Protein AF-A0A662ZHU0-F1 (afdb_monomer)

Radius of gyration: 28.3 Å; Cα contacts (8 Å, |Δi|>4): 305; chains: 1; bounding box: 74×28×75 Å

Solvent-accessible surface area (backbone atoms only — not comparable to full-atom values): 13518 Å² total; per-residue (Å²): 97,72,58,39,37,52,53,50,49,53,45,32,44,45,63,19,82,61,38,56,62,77,41,28,65,58,52,32,49,53,42,51,74,68,58,42,50,58,67,69,56,36,51,48,48,31,42,42,38,76,65,48,56,65,80,82,40,88,61,46,62,80,40,49,68,63,46,15,50,48,42,18,66,77,59,69,38,56,62,73,56,16,44,55,47,33,54,42,51,23,59,56,62,23,71,68,49,47,50,52,54,55,48,30,44,51,45,45,57,51,53,59,70,42,75,47,80,48,76,47,78,44,75,53,66,34,71,53,93,94,38,76,37,42,32,36,33,44,35,43,37,28,36,30,61,70,35,66,68,50,33,52,49,54,48,41,71,80,36,89,52,26,63,61,55,52,60,70,59,52,49,52,54,52,51,49,56,51,44,63,49,49,47,52,55,50,52,53,49,41,51,49,49,37,50,54,49,50,54,51,52,56,54,41,69,76,45,91,61,82,91,82,80,85,76,78,79,50,37,61,70,58,60,58,68,62,54,52,48,51,53,24,59,78,49,23,32,38,76,75,48,78,49,74,53,40,41,72,95

Structure (mmCIF, N/CA/C/O backbone):
data_AF-A0A662ZHU0-F1
#
_entry.id   AF-A0A662ZHU0-F1
#
loop_
_atom_site.group_PDB
_atom_site.id
_atom_site.type_symbol
_atom_site.label_atom_id
_atom_site.label_alt_id
_atom_site.label_comp_id
_atom_site.label_asym_id
_atom_site.label_entity_id
_atom_site.label_seq_id
_atom_site.pdbx_PDB_ins_code
_atom_site.Cartn_x
_atom_site.Cartn_y
_atom_site.Cartn_z
_atom_site.occupancy
_atom_site.B_iso_or_equiv
_atom_site.auth_seq_id
_atom_site.auth_comp_id
_atom_site.auth_asym_id
_atom_site.auth_atom_id
_atom_site.pdbx_PDB_model_num
ATOM 1 N N . MET A 1 1 ? -9.145 6.593 28.064 1.00 63.62 1 MET A N 1
ATOM 2 C CA . MET A 1 1 ? -10.215 6.664 27.050 1.00 63.62 1 MET A CA 1
ATOM 3 C C . MET A 1 1 ? -9.697 7.290 25.767 1.00 63.62 1 MET A C 1
ATOM 5 O O . MET A 1 1 ? -9.401 6.534 24.865 1.00 63.62 1 MET A O 1
ATOM 9 N N . ASN A 1 2 ? -9.470 8.609 25.706 1.00 81.56 2 ASN A N 1
ATOM 10 C CA . ASN A 1 2 ? -9.112 9.283 24.446 1.00 81.56 2 ASN A CA 1
ATOM 11 C C . ASN A 1 2 ? -7.797 8.762 23.811 1.00 81.56 2 ASN A C 1
ATOM 13 O O . ASN A 1 2 ? -7.743 8.501 22.623 1.00 81.56 2 ASN A O 1
ATOM 17 N N . GLN A 1 3 ? -6.762 8.482 24.614 1.00 91.44 3 GLN A N 1
ATOM 18 C CA . GLN A 1 3 ? -5.522 7.851 24.119 1.00 91.44 3 GLN A CA 1
ATOM 19 C C . GLN A 1 3 ? -5.705 6.398 23.653 1.00 91.44 3 GLN A C 1
ATOM 21 O O . GLN A 1 3 ? -4.968 5.931 22.799 1.00 91.44 3 GLN A O 1
ATOM 26 N N . THR A 1 4 ? -6.666 5.677 24.232 1.00 93.81 4 THR A N 1
ATOM 27 C CA . THR A 1 4 ? -6.973 4.291 23.854 1.00 93.81 4 THR A CA 1
ATOM 28 C C . THR A 1 4 ? -7.667 4.256 22.499 1.00 93.81 4 THR A C 1
ATOM 30 O O . THR A 1 4 ? -7.285 3.458 21.660 1.00 93.81 4 THR A O 1
ATOM 33 N N . ILE A 1 5 ? -8.636 5.156 22.294 1.00 94.06 5 ILE A N 1
ATOM 34 C CA . ILE A 1 5 ? -9.343 5.324 21.020 1.00 94.06 5 ILE A CA 1
ATOM 35 C C . ILE A 1 5 ? -8.343 5.704 19.931 1.00 94.06 5 ILE A C 1
ATOM 37 O O . ILE A 1 5 ? -8.228 4.965 18.970 1.00 94.06 5 ILE A O 1
ATOM 41 N N . LYS A 1 6 ? -7.522 6.739 20.152 1.00 93.50 6 LYS A N 1
ATOM 42 C CA . LYS A 1 6 ? -6.480 7.138 19.193 1.00 93.50 6 LYS A CA 1
ATOM 43 C C . LYS A 1 6 ? -5.546 6.002 18.805 1.00 93.50 6 LYS A C 1
ATOM 45 O O . LYS A 1 6 ? -5.227 5.847 17.641 1.00 93.50 6 LYS A O 1
ATOM 50 N N . LYS A 1 7 ? -5.113 5.189 19.771 1.00 94.69 7 LYS A N 1
ATOM 51 C CA . LYS A 1 7 ? -4.234 4.056 19.473 1.00 94.69 7 LYS A CA 1
ATOM 52 C C . LYS A 1 7 ? -4.942 2.966 18.660 1.00 94.69 7 LYS A C 1
ATOM 54 O O . LYS A 1 7 ? -4.293 2.312 17.859 1.00 94.69 7 LYS A O 1
ATOM 59 N N . LEU A 1 8 ? -6.242 2.760 18.873 1.00 94.25 8 LEU A N 1
ATOM 60 C CA . LEU A 1 8 ? -7.048 1.846 18.060 1.00 94.25 8 LEU A CA 1
ATOM 61 C C . LEU A 1 8 ? -7.294 2.410 16.658 1.00 94.25 8 LEU A C 1
ATOM 63 O O . LEU A 1 8 ? -7.174 1.661 15.701 1.00 94.25 8 LEU A O 1
ATOM 67 N N . GLU A 1 9 ? -7.569 3.710 16.536 1.00 91.31 9 GLU A N 1
ATOM 68 C CA . GLU A 1 9 ? -7.654 4.410 15.247 1.00 91.31 9 GLU A CA 1
ATOM 69 C C . GLU A 1 9 ? -6.335 4.279 14.483 1.00 91.31 9 GLU A C 1
ATOM 71 O O . GLU A 1 9 ? -6.354 3.848 13.345 1.00 91.31 9 GLU A O 1
ATOM 76 N N . GLU A 1 10 ? -5.189 4.514 15.128 1.00 89.38 10 GLU A N 1
ATOM 77 C CA . GLU A 1 10 ? -3.865 4.303 14.526 1.00 89.38 10 GLU A CA 1
ATOM 78 C C . GLU A 1 10 ? -3.652 2.858 14.046 1.00 89.38 10 GLU A C 1
ATOM 80 O O . GLU A 1 10 ? -2.963 2.649 13.055 1.00 89.38 10 GLU A O 1
ATOM 85 N N . ILE A 1 11 ? -4.184 1.853 14.754 1.00 90.12 11 ILE A N 1
ATOM 86 C CA . ILE A 1 11 ? -4.092 0.447 14.328 1.00 90.12 11 ILE A CA 1
ATOM 87 C C . ILE A 1 11 ? -4.992 0.202 13.116 1.00 90.12 11 ILE A C 1
ATOM 89 O O . ILE A 1 11 ? -4.528 -0.385 12.149 1.00 90.12 11 ILE A O 1
ATOM 93 N N . VAL A 1 12 ? -6.243 0.672 13.146 1.00 87.44 12 VAL A N 1
ATOM 94 C CA . VAL A 1 12 ? -7.185 0.539 12.021 1.00 87.44 12 VAL A CA 1
ATOM 95 C C . VAL A 1 12 ? -6.665 1.257 10.785 1.00 87.44 12 VAL A C 1
ATOM 97 O O . VAL A 1 12 ? -6.709 0.709 9.692 1.00 87.44 12 VAL A O 1
ATOM 100 N N . GLU A 1 13 ? -6.128 2.461 10.959 1.00 81.75 13 GLU A N 1
ATOM 101 C CA . GLU A 1 13 ? -5.507 3.197 9.872 1.00 81.75 13 GLU A CA 1
ATOM 102 C C . GLU A 1 13 ? -4.326 2.406 9.325 1.00 81.75 13 GLU A C 1
ATOM 104 O O . GLU A 1 13 ? -4.252 2.187 8.126 1.00 81.75 13 GLU A O 1
ATOM 109 N N . ARG A 1 14 ? -3.454 1.885 10.192 1.00 81.38 14 ARG A N 1
ATOM 110 C CA . ARG A 1 14 ? -2.242 1.173 9.778 1.00 81.38 14 ARG A CA 1
ATOM 111 C C . ARG A 1 14 ? -2.469 -0.189 9.134 1.00 81.38 14 ARG A C 1
ATOM 113 O O . ARG A 1 14 ? -1.745 -0.524 8.208 1.00 81.38 14 ARG A O 1
ATOM 120 N N . GLU A 1 15 ? -3.418 -0.963 9.633 1.00 81.00 15 GLU A N 1
ATOM 121 C CA . GLU A 1 15 ? -3.557 -2.386 9.301 1.00 81.00 15 GLU A CA 1
ATOM 122 C C . GLU A 1 15 ? -4.897 -2.716 8.624 1.00 81.00 15 GLU A C 1
ATOM 124 O O . GLU A 1 15 ? -5.058 -3.800 8.070 1.00 81.00 15 GLU A O 1
ATOM 129 N N . GLY A 1 16 ? -5.860 -1.790 8.645 1.00 77.69 16 GLY A N 1
ATOM 130 C CA . GLY A 1 16 ? -7.202 -1.955 8.084 1.00 77.69 16 GLY A CA 1
ATOM 131 C C . GLY A 1 16 ? -8.297 -2.136 9.134 1.00 77.69 16 GLY A C 1
ATOM 132 O O . GLY A 1 16 ? -8.045 -2.464 10.296 1.00 77.69 16 GLY A O 1
ATOM 133 N N . VAL A 1 17 ? -9.547 -1.933 8.705 1.00 80.06 17 VAL A N 1
ATOM 134 C CA . VAL A 1 17 ? -10.748 -2.014 9.562 1.00 80.06 17 VAL A CA 1
ATOM 135 C C . VAL A 1 17 ? -10.926 -3.408 10.165 1.00 80.06 17 VAL A C 1
ATOM 137 O O . VAL A 1 17 ? -11.264 -3.531 11.345 1.00 80.06 17 VAL A O 1
ATOM 140 N N . ASP A 1 18 ? -10.633 -4.445 9.381 1.00 81.62 18 ASP A N 1
ATOM 141 C CA . ASP A 1 18 ? -10.812 -5.841 9.783 1.00 81.62 18 ASP A CA 1
ATOM 142 C C . ASP A 1 18 ? -9.694 -6.351 10.704 1.00 81.62 18 ASP A C 1
ATOM 144 O O . ASP A 1 18 ? -9.893 -7.322 11.432 1.00 81.62 18 ASP A O 1
ATOM 148 N N . TYR A 1 19 ? -8.550 -5.659 10.787 1.00 86.81 19 TYR A N 1
ATOM 149 C CA . TYR A 1 19 ? -7.402 -6.122 11.575 1.00 86.81 19 TYR A CA 1
ATOM 150 C C . TYR A 1 19 ? -7.730 -6.335 13.056 1.00 86.81 19 TYR A C 1
ATOM 152 O O . TYR A 1 19 ? -7.224 -7.259 13.694 1.00 86.81 19 TYR A O 1
ATOM 160 N N . LEU A 1 20 ? -8.612 -5.500 13.621 1.00 89.38 20 LEU A N 1
ATOM 161 C CA . LEU A 1 20 ? -9.032 -5.665 15.013 1.00 89.38 20 LEU A CA 1
ATOM 162 C C . LEU A 1 20 ? -9.727 -7.013 15.252 1.00 89.38 20 LEU A C 1
ATOM 164 O O . LEU A 1 20 ? -9.642 -7.562 16.352 1.00 89.38 20 LEU A O 1
ATOM 168 N N . HIS A 1 21 ? -10.405 -7.532 14.232 1.00 85.88 21 HIS A N 1
ATOM 169 C CA . HIS A 1 21 ? -11.076 -8.824 14.247 1.00 85.88 21 HIS A CA 1
ATOM 170 C C . HIS A 1 21 ? -10.140 -9.978 13.915 1.00 85.88 21 HIS A C 1
ATOM 172 O O . HIS A 1 21 ? -10.210 -11.010 14.582 1.00 85.88 21 HIS A O 1
ATOM 178 N N . ASP A 1 22 ? -9.266 -9.787 12.931 1.00 87.19 22 ASP A N 1
ATOM 179 C CA . ASP A 1 22 ? -8.374 -10.833 12.440 1.00 87.19 22 ASP A CA 1
ATOM 180 C C . ASP A 1 22 ? -7.255 -11.152 13.441 1.00 87.19 22 ASP A C 1
ATOM 182 O O . ASP A 1 22 ? -6.949 -12.321 13.681 1.00 87.19 22 ASP A O 1
ATOM 186 N N . GLU A 1 23 ? -6.691 -10.128 14.095 1.00 92.50 23 GLU A N 1
ATOM 187 C CA . GLU A 1 23 ? -5.526 -10.254 14.982 1.00 92.50 23 GLU A CA 1
ATOM 188 C C . GLU A 1 23 ? -5.774 -9.669 16.394 1.00 92.50 23 GLU A C 1
ATOM 190 O O . GLU A 1 23 ? -5.024 -8.824 16.900 1.00 92.50 23 GLU A O 1
ATOM 195 N N . PRO A 1 24 ? -6.810 -10.132 17.122 1.00 93.88 24 PRO A N 1
ATOM 196 C CA . PRO A 1 24 ? -7.269 -9.498 18.359 1.00 93.88 24 PRO A CA 1
ATOM 197 C C . PRO A 1 24 ? -6.232 -9.562 19.491 1.00 93.88 24 PRO A C 1
ATOM 199 O O . PRO A 1 24 ? -6.204 -8.700 20.377 1.00 93.88 24 PRO A O 1
ATOM 202 N N . TYR A 1 25 ? -5.361 -10.577 19.482 1.00 95.50 25 TYR A N 1
ATOM 203 C CA . TYR A 1 25 ? -4.275 -10.699 20.454 1.00 95.50 25 TYR A CA 1
ATOM 204 C C . TYR A 1 25 ? -3.143 -9.694 20.200 1.00 95.50 25 TYR A C 1
ATOM 206 O O . TYR A 1 25 ? -2.619 -9.131 21.162 1.00 95.50 25 TYR A O 1
ATOM 214 N N . GLU A 1 26 ? -2.813 -9.406 18.941 1.00 95.88 26 GLU A N 1
ATOM 215 C CA . GLU A 1 26 ? -1.804 -8.398 18.598 1.00 95.88 26 GLU A CA 1
ATOM 216 C C . GLU A 1 26 ? -2.280 -6.994 18.992 1.00 95.88 26 GLU A C 1
ATOM 218 O O . GLU A 1 26 ? -1.543 -6.240 19.633 1.00 95.88 26 GLU A O 1
ATOM 223 N N . VAL A 1 27 ? -3.568 -6.691 18.785 1.00 95.38 27 VAL A N 1
ATOM 224 C CA . VAL A 1 27 ? -4.195 -5.458 19.297 1.00 95.38 27 VAL A CA 1
ATOM 225 C C . VAL A 1 27 ? -4.035 -5.339 20.813 1.00 95.38 27 VAL A C 1
ATOM 227 O O . VAL A 1 27 ? -3.684 -4.277 21.337 1.00 95.38 27 VAL A O 1
ATOM 230 N N . TYR A 1 28 ? -4.276 -6.427 21.553 1.00 97.00 28 TYR A N 1
ATOM 231 C CA . TYR A 1 28 ? -4.076 -6.443 23.002 1.00 97.00 28 TYR A CA 1
ATOM 232 C C . TYR A 1 28 ? -2.627 -6.122 23.381 1.00 97.00 28 TYR A C 1
ATOM 234 O O . TYR A 1 28 ? -2.401 -5.293 24.274 1.00 97.00 28 TYR A O 1
ATOM 242 N N . LEU A 1 29 ? -1.656 -6.757 22.718 1.00 97.19 29 LEU A N 1
ATOM 243 C CA . LEU A 1 29 ? -0.239 -6.512 22.963 1.00 97.19 29 LEU A CA 1
ATOM 244 C C . LEU A 1 29 ? 0.098 -5.040 22.726 1.00 97.19 29 LEU A C 1
ATOM 246 O O . LEU A 1 29 ? 0.573 -4.386 23.657 1.00 97.19 29 LEU A O 1
ATOM 250 N N . GLU A 1 30 ? -0.280 -4.476 21.577 1.00 96.44 30 GLU A N 1
ATOM 251 C CA . GLU A 1 30 ? -0.040 -3.066 21.260 1.00 96.44 30 GLU A CA 1
ATOM 25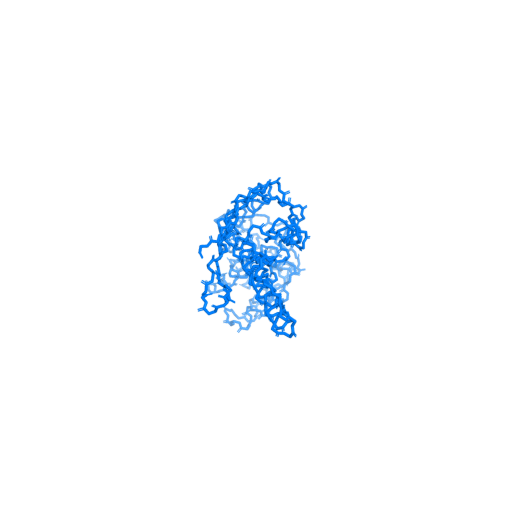2 C C . GLU A 1 30 ? -0.643 -2.103 22.288 1.00 96.44 30 GLU A C 1
ATOM 254 O O . GLU A 1 30 ? 0.022 -1.158 22.728 1.00 96.44 30 GLU A O 1
ATOM 259 N N . LEU A 1 31 ? -1.885 -2.336 22.722 1.00 96.81 31 LEU A N 1
ATOM 260 C CA . LEU A 1 31 ? -2.532 -1.499 23.735 1.00 96.81 31 LEU A CA 1
ATOM 261 C C . LEU A 1 31 ? -1.806 -1.559 25.084 1.00 96.81 31 LEU A C 1
ATOM 263 O O . LEU A 1 31 ? -1.704 -0.543 25.788 1.00 96.81 31 LEU A O 1
ATOM 267 N N . THR A 1 32 ? -1.325 -2.743 25.472 1.00 96.06 32 THR A N 1
ATOM 268 C CA . THR A 1 32 ? -0.618 -2.925 26.744 1.00 96.06 32 THR A CA 1
ATOM 269 C C . THR A 1 32 ? 0.810 -2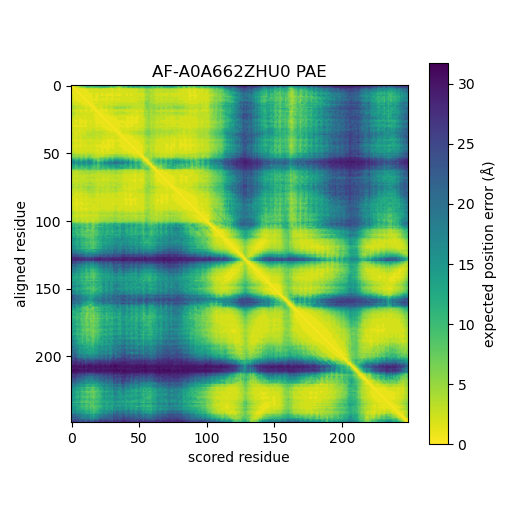.393 26.716 1.00 96.06 32 THR A C 1
ATOM 271 O O . THR A 1 32 ? 1.230 -1.776 27.702 1.00 96.06 32 THR A O 1
ATOM 274 N N . ASP A 1 33 ? 1.516 -2.549 25.600 1.00 95.50 33 ASP A N 1
ATOM 275 C CA . ASP A 1 33 ? 2.880 -2.059 25.406 1.00 95.50 33 ASP A CA 1
ATOM 276 C C . ASP A 1 33 ? 2.916 -0.534 25.309 1.00 95.50 33 ASP A C 1
ATOM 278 O O . ASP A 1 33 ? 3.735 0.114 25.970 1.00 95.50 33 ASP A O 1
ATOM 282 N N . ALA A 1 34 ? 1.951 0.058 24.598 1.00 94.06 34 ALA A N 1
ATOM 283 C CA . ALA A 1 34 ? 1.776 1.507 24.532 1.00 94.06 34 ALA A CA 1
ATOM 284 C C . ALA A 1 34 ? 1.297 2.118 25.864 1.00 94.06 34 ALA A C 1
ATOM 286 O O . ALA A 1 34 ? 1.358 3.335 26.050 1.00 94.06 34 ALA A O 1
ATOM 287 N N . LYS A 1 35 ? 0.824 1.293 26.814 1.00 94.75 35 LYS A N 1
ATOM 288 C CA . LYS A 1 35 ? 0.318 1.706 28.141 1.00 94.75 35 LYS A CA 1
ATOM 289 C C . LYS A 1 35 ? -0.779 2.779 28.069 1.00 94.75 35 LYS A C 1
ATOM 291 O O . LYS A 1 35 ? -0.937 3.576 28.995 1.00 94.75 35 LYS A O 1
ATOM 296 N N . VAL A 1 36 ? -1.570 2.773 26.996 1.00 93.94 36 VAL A N 1
ATOM 297 C CA . VAL A 1 36 ? -2.651 3.749 26.745 1.00 93.94 36 VAL A CA 1
ATOM 298 C C . VAL A 1 36 ? -3.919 3.462 27.550 1.00 93.94 36 VAL A C 1
ATOM 300 O O . VAL A 1 36 ? -4.818 4.305 27.643 1.00 93.94 36 VAL A O 1
ATOM 303 N N . CYS A 1 37 ? -4.023 2.268 28.138 1.00 93.19 37 CYS A N 1
ATOM 304 C CA . CYS A 1 37 ? -5.094 1.901 29.052 1.00 93.19 37 CYS A CA 1
ATOM 305 C C . CYS A 1 37 ? -4.640 0.867 30.102 1.00 93.19 37 CYS A C 1
ATOM 307 O O . CYS A 1 37 ? -3.613 0.206 29.940 1.00 93.19 37 CYS A O 1
ATOM 309 N N . PRO A 1 38 ? -5.395 0.710 31.204 1.00 94.19 38 PRO A N 1
ATOM 310 C CA . PRO A 1 38 ? -5.177 -0.372 32.159 1.00 94.19 38 PRO A CA 1
ATOM 311 C C . PRO A 1 38 ? -5.341 -1.764 31.525 1.00 94.19 38 PRO A C 1
ATOM 313 O O . PRO A 1 38 ? -6.225 -1.972 30.696 1.00 94.19 38 PRO A O 1
ATOM 316 N N . LYS A 1 39 ? -4.564 -2.756 31.989 1.00 94.38 39 LYS A N 1
ATOM 317 C CA . LYS A 1 39 ? -4.582 -4.134 31.448 1.00 94.38 39 LYS A CA 1
ATOM 318 C C . LYS A 1 39 ? -5.960 -4.801 31.450 1.00 94.38 39 LYS A C 1
ATOM 320 O O . LYS A 1 39 ? -6.238 -5.613 30.579 1.00 94.38 39 LYS A O 1
ATOM 325 N N . ASN A 1 40 ? -6.815 -4.480 32.418 1.00 94.25 40 ASN A N 1
ATOM 326 C CA . ASN A 1 40 ? -8.179 -5.008 32.475 1.00 94.25 40 ASN A CA 1
ATOM 327 C C . ASN A 1 40 ? -9.102 -4.393 31.411 1.00 94.25 40 ASN A C 1
ATOM 329 O O . ASN A 1 40 ? -10.056 -5.047 31.013 1.00 94.25 40 ASN A O 1
ATOM 333 N N . ILE A 1 41 ? -8.829 -3.167 30.951 1.00 96.06 41 ILE A N 1
ATOM 334 C CA . ILE A 1 41 ? -9.551 -2.560 29.825 1.00 96.06 41 ILE A CA 1
ATOM 335 C C . ILE A 1 41 ? -9.060 -3.163 28.509 1.00 96.06 41 ILE A C 1
ATOM 337 O O . ILE A 1 41 ? -9.889 -3.612 27.729 1.00 96.06 41 ILE A O 1
ATOM 341 N N . ALA A 1 42 ? -7.740 -3.269 28.307 1.00 96.31 42 ALA A N 1
ATOM 342 C CA . ALA A 1 42 ? -7.172 -3.956 27.141 1.00 96.31 42 ALA A CA 1
ATOM 343 C C . ALA A 1 42 ? -7.674 -5.407 27.040 1.00 96.31 42 ALA A C 1
ATOM 345 O O . ALA A 1 42 ? -8.120 -5.840 25.985 1.00 96.31 42 ALA A O 1
ATOM 346 N N . GLY A 1 43 ? -7.677 -6.142 28.158 1.00 96.12 43 GLY A N 1
ATOM 347 C CA . GLY A 1 43 ? -8.226 -7.499 28.212 1.00 96.12 43 GLY A CA 1
ATOM 348 C C . GLY A 1 43 ? -9.737 -7.548 27.971 1.00 96.12 43 GLY A C 1
ATOM 349 O O . GLY A 1 43 ? -10.230 -8.510 27.398 1.00 96.12 43 GLY A O 1
ATOM 350 N N . GLY A 1 44 ? -10.476 -6.508 28.367 1.00 96.12 44 GLY A N 1
ATOM 351 C CA . GLY A 1 44 ? -11.893 -6.381 28.037 1.00 96.12 44 GLY A CA 1
ATOM 352 C C . GLY A 1 44 ? -12.127 -6.217 26.535 1.00 96.12 44 GLY A C 1
ATOM 353 O O . GLY A 1 44 ? -12.988 -6.897 25.994 1.00 96.12 44 GLY A O 1
ATOM 354 N N . ILE A 1 45 ? -11.328 -5.379 25.866 1.00 95.50 45 ILE A N 1
ATOM 355 C CA . ILE A 1 45 ? -11.365 -5.202 24.405 1.00 95.50 45 ILE A CA 1
ATOM 356 C C . ILE A 1 45 ? -11.034 -6.525 23.701 1.00 95.50 45 ILE A C 1
ATOM 358 O O . ILE A 1 45 ? -11.817 -6.967 22.871 1.00 95.50 45 ILE A O 1
ATOM 362 N N . LEU A 1 46 ? -9.955 -7.207 24.106 1.00 96.38 46 LEU A N 1
ATOM 363 C CA . LEU A 1 46 ? -9.587 -8.531 23.587 1.00 96.38 46 LEU A CA 1
ATOM 364 C C . LEU A 1 46 ? -10.754 -9.525 23.655 1.00 96.38 46 LEU A C 1
ATOM 366 O O . LEU A 1 46 ? -11.038 -10.215 22.683 1.00 96.38 46 LEU A O 1
ATOM 370 N N . LEU A 1 47 ? -11.438 -9.599 24.800 1.00 95.38 47 LEU A N 1
ATOM 371 C CA . LEU A 1 47 ? -12.576 -10.503 24.966 1.00 95.38 47 LEU A CA 1
ATOM 372 C C . LEU A 1 47 ? -13.748 -10.127 24.058 1.00 95.38 47 LEU A C 1
ATOM 374 O O . LEU A 1 47 ? -14.390 -11.024 23.528 1.00 95.38 47 LEU A O 1
ATOM 378 N N . VAL A 1 48 ? -14.026 -8.835 23.871 1.00 93.25 48 VAL A N 1
ATOM 379 C CA . VAL A 1 48 ? -15.082 -8.389 22.950 1.00 93.25 48 VAL A CA 1
ATOM 380 C C . VAL A 1 48 ? -14.771 -8.807 21.512 1.00 93.25 48 VAL A C 1
ATOM 382 O O . VAL A 1 48 ? -15.665 -9.309 20.835 1.00 93.25 48 VAL A O 1
ATOM 385 N N . LEU A 1 49 ? -13.516 -8.662 21.079 1.00 92.19 49 LEU A N 1
ATOM 386 C CA . LEU A 1 49 ? -13.071 -9.045 19.737 1.00 92.19 49 LEU A CA 1
ATOM 387 C C . LEU A 1 49 ? -13.122 -10.567 19.528 1.00 92.19 49 LEU A C 1
ATOM 389 O O . LEU A 1 49 ? -13.704 -11.026 18.554 1.00 92.19 49 LEU A O 1
ATOM 393 N N . LEU A 1 50 ? -12.611 -11.356 20.484 1.00 92.12 50 LEU A N 1
ATOM 394 C CA . LEU A 1 50 ? -12.627 -12.828 20.423 1.00 92.12 50 LEU A CA 1
ATOM 395 C C . LEU A 1 50 ? -14.032 -13.447 20.455 1.00 92.12 50 LEU A C 1
ATOM 397 O O . LEU A 1 50 ? -14.199 -14.585 20.030 1.00 92.12 50 LEU A O 1
ATOM 401 N N . ASN A 1 51 ? -15.019 -12.742 21.015 1.00 89.62 51 ASN A N 1
ATOM 402 C CA . ASN A 1 51 ? -16.419 -13.177 21.012 1.00 89.62 51 ASN A CA 1
ATOM 403 C C . ASN A 1 51 ? -17.201 -12.624 19.807 1.00 89.62 51 ASN A C 1
ATOM 405 O O . ASN A 1 51 ? -18.420 -12.750 19.792 1.00 89.62 51 ASN A O 1
ATOM 409 N N . GLU A 1 52 ? -16.527 -11.979 18.845 1.00 85.94 52 GLU A N 1
ATOM 410 C CA . GLU A 1 52 ? -17.112 -11.447 17.603 1.00 85.94 52 GLU A CA 1
ATOM 411 C C . GLU A 1 52 ? -18.299 -10.488 17.819 1.00 85.94 52 GLU A C 1
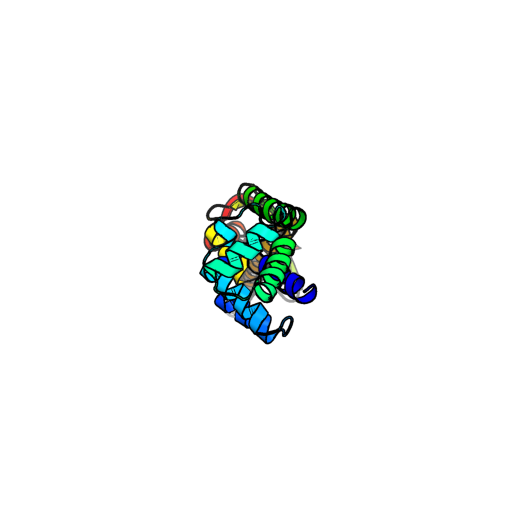ATOM 413 O O . GLU A 1 52 ? -19.099 -10.240 16.923 1.00 85.94 52 GLU A O 1
ATOM 418 N N . ILE A 1 53 ? -18.396 -9.865 19.000 1.00 85.44 53 ILE A N 1
ATOM 419 C CA . ILE A 1 53 ? -19.579 -9.082 19.395 1.00 85.44 53 ILE A CA 1
ATOM 420 C C . ILE A 1 53 ? -19.801 -7.875 18.466 1.00 85.44 53 ILE A C 1
ATOM 422 O O . ILE A 1 53 ? -20.936 -7.433 18.296 1.00 85.44 53 ILE A O 1
ATOM 426 N N . LEU A 1 54 ? -18.742 -7.322 17.865 1.00 78.44 54 LEU A N 1
ATOM 427 C CA . LEU A 1 54 ? -18.867 -6.168 16.964 1.00 78.44 54 LEU A CA 1
ATOM 428 C C . LEU A 1 54 ? -19.416 -6.542 15.581 1.00 78.44 54 LEU A C 1
ATOM 430 O O . LEU A 1 54 ? -20.030 -5.689 14.953 1.00 78.44 54 LEU A O 1
ATOM 434 N N . TYR A 1 55 ? -19.241 -7.790 15.132 1.00 66.44 55 TYR A N 1
ATOM 435 C CA . TYR A 1 55 ? -19.701 -8.242 13.811 1.00 66.44 55 TYR A CA 1
ATOM 436 C C . TYR A 1 55 ? -21.235 -8.279 13.726 1.00 66.44 55 TYR A C 1
ATOM 438 O O . TYR A 1 55 ? -21.818 -7.959 12.697 1.00 66.44 55 TYR A O 1
ATOM 446 N N . ASP A 1 56 ? -21.892 -8.607 14.842 1.00 57.03 56 ASP A N 1
ATOM 447 C CA . ASP A 1 56 ? -23.353 -8.701 14.940 1.00 57.03 56 ASP A CA 1
ATOM 448 C C . ASP A 1 56 ? -24.042 -7.367 15.282 1.00 57.03 56 ASP A C 1
ATOM 450 O O . ASP A 1 56 ? -25.272 -7.292 15.323 1.00 57.03 56 ASP A O 1
ATOM 454 N N . ASN A 1 57 ? -23.278 -6.314 15.584 1.00 58.53 57 ASN A N 1
ATOM 455 C CA . ASN A 1 57 ? -23.815 -5.052 16.088 1.00 58.53 57 ASN A CA 1
ATOM 456 C C . ASN A 1 57 ? -23.363 -3.893 15.204 1.00 58.53 57 ASN A C 1
ATOM 458 O O . ASN A 1 57 ? -22.473 -3.131 15.566 1.00 58.53 57 ASN A O 1
ATOM 462 N N . GLU A 1 58 ? -24.013 -3.719 14.054 1.00 58.53 58 GLU A N 1
ATOM 463 C CA . GLU A 1 58 ? -23.741 -2.576 13.181 1.00 58.53 58 GLU A CA 1
ATOM 464 C C . GLU A 1 58 ? -24.102 -1.236 13.854 1.00 58.53 58 GLU A C 1
ATOM 466 O O . GLU A 1 58 ? -23.458 -0.245 13.560 1.00 58.53 58 GLU A O 1
ATOM 471 N N . ASP A 1 59 ? -24.974 -1.171 14.862 1.00 64.94 59 ASP A N 1
ATOM 472 C CA . ASP A 1 59 ? -25.426 0.107 15.453 1.00 64.94 59 ASP A CA 1
ATOM 473 C C . ASP A 1 59 ? -24.914 0.349 16.890 1.00 64.94 59 ASP A C 1
ATOM 475 O O . ASP A 1 59 ? -25.636 0.790 17.784 1.00 64.94 59 ASP A O 1
ATOM 479 N N . ILE A 1 60 ? -23.632 0.059 17.145 1.00 71.44 60 ILE A N 1
ATOM 480 C CA . ILE A 1 60 ? -22.996 0.173 18.480 1.00 71.44 60 ILE A CA 1
ATOM 481 C C . ILE A 1 60 ? -23.152 1.572 19.104 1.00 71.44 60 ILE A C 1
ATOM 483 O O . ILE A 1 60 ? -23.264 1.713 20.325 1.00 71.44 60 ILE A O 1
ATOM 487 N N . ALA A 1 61 ? -23.128 2.612 18.268 1.00 66.44 61 ALA A N 1
ATOM 488 C CA . ALA A 1 61 ? -23.215 4.002 18.703 1.00 66.4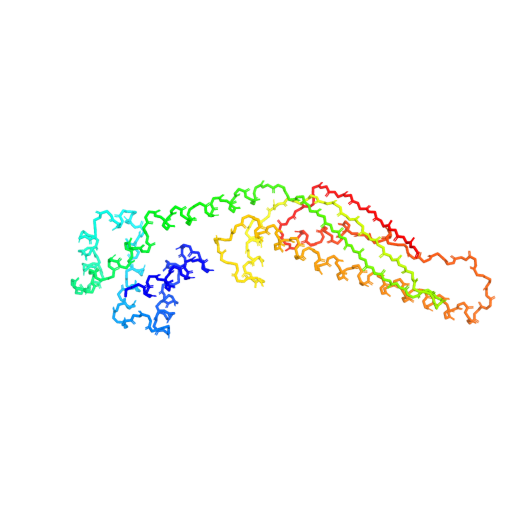4 61 ALA A CA 1
ATOM 489 C C . ALA A 1 61 ? -24.636 4.416 19.135 1.00 66.44 61 ALA A C 1
ATOM 491 O O . ALA A 1 61 ? -24.773 5.365 19.911 1.00 66.44 61 ALA A O 1
ATOM 492 N N . ASP A 1 62 ? -25.668 3.690 18.697 1.00 74.94 62 ASP A N 1
ATOM 493 C CA . ASP A 1 62 ? -27.068 4.085 18.879 1.00 74.94 62 ASP A CA 1
ATOM 494 C C . ASP A 1 62 ? -27.624 3.677 20.250 1.00 74.94 62 ASP A C 1
ATOM 496 O O . ASP A 1 62 ? -28.439 4.400 20.831 1.00 74.94 62 ASP A O 1
ATOM 500 N N . ASP A 1 63 ? -27.150 2.558 20.814 1.00 85.25 63 ASP A N 1
ATOM 501 C CA . ASP A 1 63 ? -27.546 2.095 22.150 1.00 85.25 63 ASP A CA 1
ATOM 502 C C . ASP A 1 63 ? -26.372 1.503 22.952 1.00 85.25 63 ASP A C 1
ATOM 504 O O . ASP A 1 63 ? -26.228 0.292 23.153 1.00 85.25 63 ASP A O 1
ATOM 508 N N . ILE A 1 64 ? -25.544 2.400 23.501 1.00 88.94 64 ILE A N 1
ATOM 509 C CA . ILE A 1 64 ? -24.422 2.047 24.388 1.00 88.94 64 ILE A CA 1
ATOM 510 C C . ILE A 1 64 ? -24.892 1.228 25.603 1.00 88.94 64 ILE A C 1
ATOM 512 O O . ILE A 1 64 ? -24.128 0.411 26.127 1.00 88.94 64 ILE A O 1
ATOM 516 N N . ALA A 1 65 ? -26.126 1.424 26.084 1.00 90.56 65 ALA A N 1
ATOM 517 C CA . ALA A 1 65 ? -26.627 0.713 27.257 1.00 90.56 65 ALA A CA 1
ATOM 518 C C . ALA A 1 65 ? -26.900 -0.763 26.938 1.00 90.56 65 ALA A C 1
ATOM 520 O O . ALA A 1 65 ? -26.426 -1.635 27.675 1.00 90.56 65 ALA A O 1
ATOM 521 N N . ALA A 1 66 ? -27.585 -1.042 25.826 1.00 89.06 66 ALA A N 1
ATOM 522 C CA . ALA A 1 66 ? -27.790 -2.401 25.329 1.00 89.06 66 ALA A CA 1
ATOM 523 C C . ALA A 1 66 ? -26.457 -3.079 24.969 1.00 89.06 66 ALA A C 1
ATOM 525 O O . ALA A 1 66 ? -26.219 -4.238 25.326 1.00 89.06 66 ALA A O 1
ATOM 526 N N . PHE A 1 67 ? -25.535 -2.339 24.347 1.00 90.50 67 PHE A N 1
ATOM 527 C CA . PHE A 1 67 ? -24.208 -2.854 24.020 1.00 90.50 67 PHE A CA 1
ATOM 528 C C . PHE A 1 67 ? -23.384 -3.193 25.273 1.00 90.50 67 PHE A C 1
ATOM 530 O O . PHE A 1 67 ? -22.765 -4.253 25.365 1.00 90.50 67 PHE A O 1
ATOM 537 N N . THR A 1 68 ? -23.446 -2.344 26.303 1.00 92.88 68 THR A N 1
ATOM 538 C CA . THR A 1 68 ? -22.819 -2.596 27.610 1.00 92.88 68 THR A CA 1
ATOM 539 C C . THR A 1 68 ? -23.348 -3.873 28.260 1.00 92.88 68 THR A C 1
ATOM 541 O O . THR A 1 68 ? -22.572 -4.641 28.839 1.00 92.88 68 THR A O 1
ATOM 544 N N . GLU A 1 69 ? -24.663 -4.102 28.203 1.00 92.31 69 GLU A N 1
ATOM 545 C CA . GLU A 1 69 ? -25.286 -5.313 28.742 1.00 92.31 69 GLU A CA 1
ATOM 546 C C . GLU A 1 69 ? -24.820 -6.560 27.984 1.00 92.31 69 GLU A C 1
ATOM 548 O O . GLU A 1 69 ? -24.430 -7.544 28.618 1.00 92.31 69 GLU A O 1
ATOM 553 N N . THR A 1 70 ? -24.745 -6.472 26.655 1.00 91.69 70 THR A N 1
ATOM 554 C CA . THR A 1 70 ? -24.215 -7.530 25.785 1.00 91.69 70 THR A CA 1
ATOM 555 C C . THR A 1 70 ? -22.770 -7.870 26.147 1.00 91.69 70 THR A C 1
ATOM 557 O O . THR A 1 70 ? -22.480 -9.018 26.479 1.00 91.69 70 THR A O 1
ATOM 560 N N . ILE A 1 71 ? -21.876 -6.877 26.228 1.00 92.75 71 ILE A N 1
ATOM 561 C CA . ILE A 1 71 ? -20.478 -7.088 26.641 1.00 92.75 71 ILE A CA 1
ATOM 562 C C . ILE A 1 71 ? -20.400 -7.714 28.039 1.00 92.75 71 ILE A C 1
ATOM 564 O O . ILE A 1 71 ? -19.591 -8.605 28.290 1.00 92.75 71 ILE A O 1
ATOM 568 N N . SER A 1 72 ? -21.204 -7.238 28.994 1.00 94.19 72 SER A N 1
ATOM 569 C CA . SER A 1 72 ? -21.189 -7.778 30.358 1.00 94.19 72 SER A CA 1
ATOM 570 C C . SER A 1 72 ? -21.585 -9.252 30.397 1.00 94.19 72 SER A C 1
ATOM 572 O O . SER A 1 72 ? -20.937 -10.034 31.095 1.00 94.19 72 SER A O 1
ATOM 574 N N . LYS A 1 73 ? -22.615 -9.625 29.636 1.00 93.19 73 LYS A N 1
ATOM 575 C CA . LYS A 1 73 ? -23.147 -10.984 29.581 1.00 93.19 73 LYS A CA 1
ATOM 576 C C . LYS A 1 73 ? -22.227 -11.938 28.819 1.00 93.19 73 LYS A C 1
ATOM 578 O O . LYS A 1 73 ? -21.879 -12.979 29.368 1.00 93.19 73 LYS A O 1
ATOM 583 N N . GLU A 1 74 ? -21.828 -11.579 27.604 1.00 91.75 74 GLU A N 1
ATOM 584 C CA . GLU A 1 74 ? -21.087 -12.474 26.706 1.00 91.75 74 GLU A CA 1
ATOM 585 C C . GLU A 1 74 ? -19.599 -12.566 27.091 1.00 91.75 74 GLU A C 1
ATOM 587 O O . GLU A 1 74 ? -19.025 -13.651 27.094 1.00 91.75 74 GLU A O 1
ATOM 592 N N . CYS A 1 75 ? -18.981 -11.470 27.554 1.00 93.00 75 CYS A N 1
ATOM 593 C CA . CYS A 1 75 ? -17.575 -11.484 27.989 1.00 93.00 75 CYS A CA 1
ATOM 594 C C . CYS A 1 75 ? -17.389 -11.764 29.491 1.00 93.00 75 CYS A C 1
ATOM 596 O O . CYS A 1 75 ? -16.255 -11.790 29.977 1.00 93.00 75 CYS A O 1
ATOM 598 N N . GLY A 1 76 ? -18.472 -11.898 30.268 1.00 92.50 76 GLY A N 1
ATOM 599 C CA . GLY A 1 76 ? -18.409 -12.085 31.725 1.00 92.50 76 GLY A CA 1
ATOM 600 C C . GLY A 1 76 ? -17.770 -10.910 32.481 1.00 92.50 76 GLY A C 1
ATOM 601 O O . GLY A 1 76 ? -17.229 -11.080 33.578 1.00 92.50 76 GLY A O 1
ATOM 602 N N . LEU A 1 77 ? -17.788 -9.711 31.893 1.00 93.69 77 LEU A N 1
ATOM 603 C CA . LEU A 1 77 ? -17.153 -8.519 32.448 1.00 93.69 77 LEU A CA 1
ATOM 604 C C . LEU A 1 77 ? -18.074 -7.808 33.442 1.00 93.69 77 LEU A C 1
ATOM 606 O O . LEU A 1 77 ? -19.297 -7.775 33.302 1.00 93.69 77 LEU A O 1
ATOM 610 N N . THR A 1 78 ? -17.479 -7.171 34.454 1.00 95.00 78 THR A N 1
ATOM 611 C CA . THR A 1 78 ? -18.248 -6.315 35.369 1.00 95.00 78 THR A CA 1
ATOM 612 C C . THR A 1 78 ? -18.870 -5.156 34.599 1.00 95.00 78 THR A C 1
ATOM 614 O O . THR A 1 78 ? -18.177 -4.552 33.780 1.00 95.00 78 THR A O 1
ATOM 617 N N . LYS A 1 79 ? -20.091 -4.747 34.966 1.00 93.06 79 LYS A N 1
ATOM 618 C CA . LYS A 1 79 ? -20.805 -3.629 34.326 1.00 93.06 79 LYS A CA 1
ATOM 619 C C . LYS A 1 79 ? -19.940 -2.382 34.105 1.00 93.06 79 LYS A C 1
ATOM 621 O O . LYS A 1 79 ? -19.968 -1.806 33.031 1.00 93.06 79 LYS A O 1
ATOM 626 N N . ARG A 1 80 ? -19.115 -2.006 35.090 1.00 93.62 80 ARG A N 1
ATOM 627 C CA . ARG A 1 80 ? -18.208 -0.849 34.986 1.00 93.62 80 ARG A CA 1
ATOM 628 C C . ARG A 1 80 ? -17.150 -1.001 33.884 1.00 93.62 80 ARG A C 1
ATOM 630 O O . ARG A 1 80 ? -16.810 -0.019 33.238 1.00 93.62 80 ARG A O 1
ATOM 637 N N . ILE A 1 81 ? -16.575 -2.194 33.727 1.00 94.44 81 ILE A N 1
ATOM 638 C CA . ILE A 1 81 ? -15.594 -2.464 32.664 1.00 94.44 81 ILE A CA 1
ATOM 639 C C . ILE A 1 81 ? -16.319 -2.522 31.323 1.00 94.44 81 ILE A C 1
ATOM 641 O O . ILE A 1 81 ? -15.862 -1.880 30.384 1.00 94.44 81 ILE A O 1
ATOM 645 N N . SER A 1 82 ? -17.458 -3.215 31.261 1.00 95.19 82 SER A N 1
ATOM 646 C CA . SER A 1 82 ? -18.280 -3.308 30.055 1.00 95.19 82 SER A CA 1
ATOM 647 C C . SER A 1 82 ? -18.681 -1.936 29.531 1.00 95.19 82 SER A C 1
ATOM 649 O O . SER A 1 82 ? -18.497 -1.677 28.356 1.00 95.19 82 SER A O 1
ATOM 651 N N . GLU A 1 83 ? -19.131 -1.033 30.404 1.00 94.56 83 GLU A N 1
ATOM 652 C CA . GLU A 1 83 ? -19.5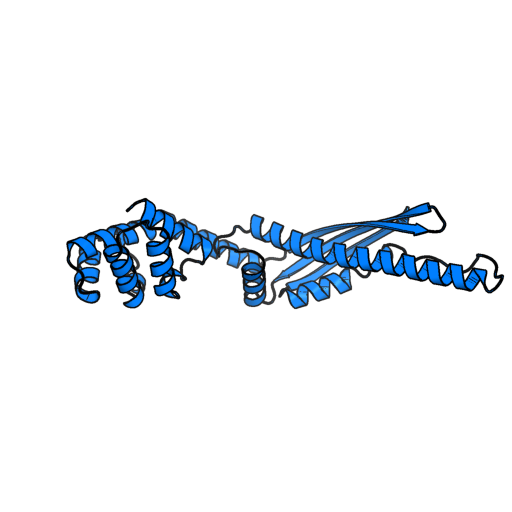15 0.335 30.037 1.00 94.56 83 GLU A CA 1
ATOM 653 C C . GLU A 1 83 ? -18.322 1.128 29.494 1.00 94.56 83 GLU A C 1
ATOM 655 O O . GLU A 1 83 ? -18.425 1.842 28.502 1.00 94.56 83 GLU A O 1
ATOM 660 N N . TYR A 1 84 ? -17.145 0.968 30.104 1.00 94.19 84 TYR A N 1
ATOM 661 C CA . TYR A 1 84 ? -15.944 1.660 29.645 1.00 94.19 84 TYR A CA 1
ATOM 662 C C . TYR A 1 84 ? -15.464 1.153 28.279 1.00 94.19 84 TYR A C 1
ATOM 664 O O . TYR A 1 84 ? -15.057 1.956 27.442 1.00 94.19 84 TYR A O 1
ATOM 672 N N . VAL A 1 85 ? -15.507 -0.164 28.057 1.00 94.81 85 VAL A N 1
ATOM 673 C CA . VAL A 1 85 ? -15.173 -0.791 26.768 1.00 94.81 85 VAL A CA 1
ATOM 674 C C . VAL A 1 85 ? -16.212 -0.418 25.709 1.00 94.81 85 VAL A C 1
ATOM 676 O O . VAL A 1 85 ? -15.827 -0.021 24.614 1.00 94.81 85 VAL A O 1
ATOM 679 N N . ALA A 1 86 ? -17.501 -0.439 26.060 1.00 93.38 86 ALA A N 1
ATOM 680 C CA . ALA A 1 86 ? -18.598 -0.017 25.195 1.00 93.38 86 ALA A CA 1
ATOM 681 C C . ALA A 1 86 ? -18.392 1.413 24.688 1.00 93.38 86 ALA A C 1
ATOM 683 O O . ALA A 1 86 ? -18.422 1.643 23.487 1.00 93.38 86 ALA A 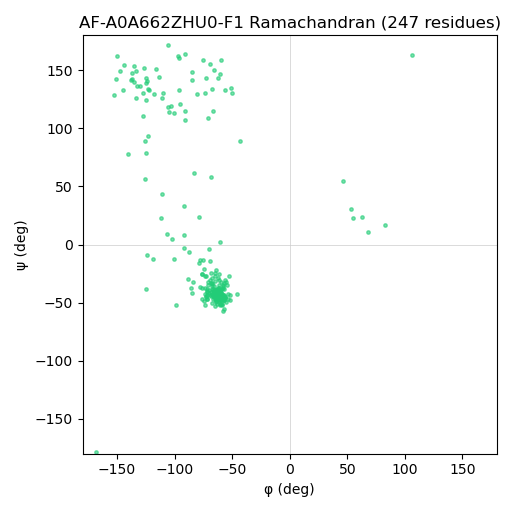O 1
ATOM 684 N N . CYS A 1 87 ? -18.083 2.359 25.581 1.00 93.00 87 CYS A N 1
ATOM 685 C CA . CYS A 1 87 ? -17.812 3.744 25.193 1.00 93.00 87 CYS A CA 1
ATOM 686 C C . CYS A 1 87 ? -16.596 3.885 24.263 1.00 93.00 87 CYS A C 1
ATOM 688 O O . CYS A 1 87 ? -16.620 4.723 23.364 1.00 93.00 87 CYS A O 1
ATOM 690 N N . ILE A 1 88 ? -15.530 3.099 24.471 1.00 94.12 88 ILE A N 1
ATOM 691 C CA . ILE A 1 88 ? -14.349 3.114 23.590 1.00 94.12 88 ILE A CA 1
ATOM 692 C C . ILE A 1 88 ? -14.739 2.658 22.185 1.00 94.12 88 ILE A C 1
ATOM 694 O O . ILE A 1 88 ? -14.443 3.361 21.225 1.00 94.12 88 ILE A O 1
ATOM 698 N N . LEU A 1 89 ? -15.418 1.517 22.073 1.00 91.94 89 LEU A N 1
ATOM 699 C CA . LEU A 1 89 ? -15.760 0.917 20.783 1.00 91.94 89 LEU A CA 1
ATOM 700 C C . LEU A 1 89 ? -16.853 1.715 20.060 1.00 91.94 89 LEU A C 1
ATOM 702 O O . LEU A 1 89 ? -16.727 1.948 18.867 1.00 91.94 89 LEU A O 1
ATOM 706 N N . ALA A 1 90 ? -17.849 2.243 20.774 1.00 90.44 90 ALA A N 1
ATOM 707 C CA . ALA A 1 90 ? -18.840 3.155 20.200 1.00 90.44 90 ALA A CA 1
ATOM 708 C C . ALA A 1 90 ? -18.205 4.446 19.652 1.00 90.44 90 ALA A C 1
ATOM 710 O O . ALA A 1 90 ? -18.658 4.974 18.643 1.00 90.44 90 ALA A O 1
ATOM 711 N N . SER A 1 91 ? -17.144 4.948 20.297 1.00 91.06 91 SER A N 1
ATOM 712 C CA . SER A 1 91 ? -16.406 6.113 19.789 1.00 91.06 91 SER A CA 1
ATOM 713 C C . SER A 1 91 ? -15.542 5.756 18.578 1.00 91.06 91 SER A C 1
ATOM 715 O O . SER A 1 91 ? -15.515 6.506 17.608 1.00 91.06 91 SER A O 1
ATOM 717 N N . LEU A 1 92 ? -14.853 4.610 18.630 1.00 90.88 92 LEU A N 1
ATOM 718 C CA . LEU A 1 92 ? -14.010 4.113 17.543 1.00 90.88 92 LEU A CA 1
ATOM 719 C C . LEU A 1 92 ? -14.833 3.879 16.269 1.00 90.88 92 LEU A C 1
ATOM 721 O O . LEU A 1 92 ? -14.464 4.373 15.213 1.00 90.88 92 LEU A O 1
ATOM 725 N N . TYR A 1 93 ? -15.974 3.200 16.384 1.00 86.75 93 TYR A N 1
ATOM 726 C CA . TYR A 1 93 ? -16.891 2.906 15.278 1.00 86.75 93 TYR A CA 1
ATOM 727 C C . TYR A 1 93 ? -17.984 3.969 15.112 1.00 86.75 93 TYR A C 1
ATOM 729 O O . TYR A 1 93 ? -19.112 3.641 14.737 1.00 86.75 93 TYR A O 1
ATOM 737 N N . SER A 1 94 ? -17.669 5.231 15.410 1.00 86.75 94 SER A N 1
ATOM 738 C CA . SER A 1 94 ? -18.578 6.353 15.164 1.00 86.75 94 SER A CA 1
ATOM 739 C C . SER A 1 94 ? -18.939 6.475 13.679 1.00 86.75 94 SER A C 1
ATOM 741 O O . SER A 1 94 ? -18.216 5.995 12.805 1.00 86.75 94 SER A O 1
ATOM 743 N N . GLU A 1 95 ? -20.057 7.140 13.380 1.00 84.69 95 GLU A N 1
ATOM 744 C CA . GLU A 1 95 ? -20.511 7.354 11.999 1.00 84.69 95 GLU A CA 1
ATOM 745 C C . GLU A 1 95 ? -19.448 8.068 11.146 1.00 84.69 95 GLU A C 1
ATOM 747 O O . GLU A 1 95 ? -19.241 7.701 9.991 1.00 84.69 95 GLU A O 1
ATOM 752 N N . ASP A 1 96 ? -18.730 9.035 11.727 1.00 84.88 96 ASP A N 1
ATOM 753 C CA . ASP A 1 96 ? -17.657 9.767 11.047 1.00 84.88 96 ASP A CA 1
ATOM 754 C C . ASP A 1 96 ? -16.483 8.846 10.680 1.00 84.88 96 ASP A C 1
ATOM 756 O O . ASP A 1 96 ? -16.041 8.849 9.530 1.00 84.88 96 ASP A O 1
ATOM 760 N N . ASN A 1 97 ? -16.022 8.006 11.615 1.00 85.50 97 ASN A N 1
ATOM 761 C CA . ASN A 1 97 ? -14.930 7.062 11.354 1.00 85.50 97 ASN A CA 1
ATOM 762 C C . ASN A 1 97 ? -15.337 6.001 10.325 1.00 85.50 97 ASN A C 1
ATOM 764 O O . ASN A 1 97 ? -14.575 5.711 9.411 1.00 85.50 97 ASN A O 1
ATOM 768 N N . ARG A 1 98 ? -16.565 5.476 10.401 1.00 81.12 98 ARG A N 1
ATOM 769 C CA . ARG A 1 98 ? -17.071 4.522 9.402 1.00 81.12 98 ARG A CA 1
ATOM 770 C C . ARG A 1 98 ? -17.180 5.127 8.013 1.00 81.12 98 ARG A C 1
ATOM 772 O O . ARG A 1 98 ? -16.849 4.467 7.039 1.00 81.12 98 ARG A O 1
ATOM 779 N N . ARG A 1 99 ? -17.650 6.373 7.907 1.00 80.75 99 ARG A N 1
ATOM 780 C CA . ARG A 1 99 ? -17.696 7.088 6.625 1.00 80.75 99 ARG A CA 1
ATOM 781 C C . ARG A 1 99 ? -16.306 7.286 6.049 1.00 80.75 99 ARG A C 1
ATOM 783 O O . ARG A 1 99 ? -16.142 7.077 4.855 1.00 80.75 99 ARG A O 1
ATOM 790 N N . LYS A 1 100 ? -15.340 7.663 6.891 1.00 81.75 100 LYS A N 1
ATOM 791 C CA . LYS A 1 100 ? -13.937 7.794 6.496 1.00 81.75 100 LYS A CA 1
ATOM 792 C C . LYS A 1 100 ? -13.417 6.466 5.937 1.00 81.75 100 LYS A C 1
ATOM 794 O O . LYS A 1 100 ? -13.056 6.407 4.770 1.00 81.75 100 LYS A O 1
ATOM 799 N N . TRP A 1 101 ? -13.493 5.396 6.727 1.00 78.69 101 TRP A N 1
ATOM 800 C CA . TRP A 1 101 ? -12.925 4.100 6.355 1.00 78.69 101 TRP A CA 1
ATOM 801 C C . TRP A 1 101 ? -13.612 3.460 5.144 1.00 78.69 101 TRP A C 1
ATOM 803 O O . TRP A 1 101 ? -12.941 2.959 4.249 1.00 78.69 101 TRP A O 1
ATOM 813 N N . ASN A 1 102 ? -14.946 3.521 5.072 1.00 71.06 102 ASN A N 1
ATOM 814 C CA . ASN A 1 102 ? -15.688 2.981 3.931 1.00 71.06 102 ASN A CA 1
ATOM 815 C C . ASN A 1 102 ? -15.491 3.818 2.657 1.00 71.06 102 ASN A C 1
ATOM 817 O O . ASN A 1 102 ? -15.542 3.269 1.559 1.00 71.06 102 ASN A O 1
ATOM 821 N N . GLY A 1 103 ? -15.311 5.138 2.789 1.00 68.19 103 GLY A N 1
ATOM 822 C CA . GLY A 1 103 ? -15.007 6.020 1.662 1.00 68.19 103 GLY A CA 1
ATOM 823 C C . GLY A 1 103 ? -13.650 5.686 1.052 1.00 68.19 103 GLY A C 1
ATOM 824 O O . GLY A 1 103 ? -13.578 5.381 -0.133 1.00 68.19 103 GLY A O 1
ATOM 825 N N . GLU A 1 104 ? -12.612 5.634 1.885 1.00 67.62 104 GLU A N 1
ATOM 826 C CA . GLU A 1 104 ? -11.236 5.323 1.473 1.00 67.62 104 GLU A CA 1
ATOM 827 C C . GLU A 1 104 ? -11.136 3.918 0.838 1.00 67.62 104 GLU A C 1
ATOM 829 O O . GLU A 1 104 ? -10.500 3.745 -0.199 1.00 67.62 104 GLU A O 1
ATOM 834 N N . GLN A 1 105 ? -11.844 2.913 1.372 1.00 66.50 105 GLN A N 1
ATOM 835 C CA . GLN A 1 105 ? -11.857 1.565 0.785 1.00 66.50 105 GLN A CA 1
ATOM 836 C C . GLN A 1 105 ? -12.547 1.514 -0.592 1.00 66.50 105 GLN A C 1
ATOM 838 O O . GLN A 1 105 ? -12.071 0.825 -1.495 1.00 66.50 105 GLN A O 1
ATOM 843 N N . SER A 1 106 ? -13.640 2.262 -0.778 1.00 67.62 106 SER A N 1
ATOM 844 C CA . SER A 1 106 ? -14.317 2.375 -2.077 1.00 67.62 106 SER A CA 1
ATOM 845 C C . SER A 1 106 ? -13.447 3.082 -3.119 1.00 67.62 106 SER A C 1
ATOM 847 O O . SER A 1 106 ? -13.500 2.721 -4.293 1.00 67.62 106 SER A O 1
ATOM 849 N N . GLU A 1 107 ? -12.662 4.076 -2.705 1.00 73.50 107 GLU A N 1
ATOM 850 C CA . GLU A 1 107 ? -11.748 4.811 -3.585 1.00 73.50 107 GLU A CA 1
ATOM 851 C C . GLU A 1 107 ? -10.622 3.904 -4.105 1.00 73.50 107 GLU A C 1
ATOM 853 O O . GLU A 1 107 ? -10.322 3.923 -5.297 1.00 73.50 107 GLU A O 1
ATOM 858 N N . ILE A 1 108 ? -10.059 3.029 -3.262 1.00 77.25 108 ILE A N 1
ATOM 859 C CA . ILE A 1 108 ? -9.037 2.057 -3.690 1.00 77.25 108 ILE A CA 1
ATOM 860 C C . ILE A 1 108 ? -9.612 1.037 -4.682 1.00 77.25 108 ILE A C 1
ATOM 862 O O . ILE A 1 108 ? -8.952 0.679 -5.659 1.00 77.25 108 ILE A O 1
ATOM 866 N N . GLU A 1 109 ? -10.833 0.547 -4.456 1.00 77.00 109 GLU A N 1
ATOM 867 C CA . GLU A 1 109 ? -11.489 -0.368 -5.398 1.00 77.00 109 GLU A CA 1
ATOM 868 C C . GLU A 1 109 ? -11.738 0.291 -6.760 1.00 77.00 109 GLU A C 1
ATOM 870 O O . GLU A 1 109 ? -11.535 -0.348 -7.797 1.00 77.00 109 GLU A O 1
ATOM 875 N N . GLU A 1 110 ? -12.140 1.565 -6.759 1.00 82.19 110 GLU A N 1
ATOM 876 C CA . GLU A 1 110 ? -12.301 2.369 -7.971 1.00 82.19 110 GLU A CA 1
ATOM 877 C C . GLU A 1 110 ? -10.953 2.566 -8.675 1.00 82.19 110 GLU A C 1
ATOM 879 O O . GLU A 1 110 ? -10.830 2.217 -9.848 1.00 82.19 110 GLU A O 1
ATOM 884 N N . PHE A 1 111 ? -9.913 2.978 -7.948 1.00 85.75 111 PHE A N 1
ATOM 885 C CA . PHE A 1 111 ? -8.549 3.126 -8.462 1.00 85.75 111 PHE A CA 1
ATOM 886 C C . PHE A 1 111 ? -8.025 1.853 -9.133 1.00 85.75 111 PHE A C 1
ATOM 888 O O . PHE A 1 111 ? -7.519 1.879 -10.253 1.00 85.75 111 PHE A O 1
ATOM 895 N N . LEU A 1 112 ? -8.198 0.700 -8.481 1.00 85.75 112 LEU A N 1
ATOM 896 C CA . LEU A 1 112 ? -7.766 -0.597 -9.006 1.00 85.75 112 LEU A CA 1
ATOM 897 C C . LEU A 1 112 ? -8.592 -1.077 -10.213 1.00 85.75 112 LEU A C 1
ATOM 899 O O . LEU A 1 112 ? -8.286 -2.129 -10.783 1.00 85.75 112 LEU A O 1
ATOM 903 N N . SER A 1 113 ? -9.632 -0.341 -10.605 1.00 86.12 113 SER A N 1
ATOM 904 C CA . SER A 1 113 ? -10.429 -0.604 -11.803 1.00 86.12 113 SER A CA 1
ATOM 905 C C . SER A 1 113 ? -10.062 0.285 -12.995 1.00 86.12 113 SER A C 1
ATOM 907 O O . SER A 1 113 ? -10.473 -0.021 -14.121 1.00 86.12 113 SER A O 1
ATOM 909 N N . GLU A 1 114 ? -9.276 1.339 -12.769 1.00 91.25 114 GLU A N 1
ATOM 910 C CA . GLU A 1 114 ? -8.899 2.324 -13.781 1.00 91.25 114 GLU A CA 1
ATOM 911 C C . GLU A 1 114 ? -7.520 2.052 -14.401 1.00 91.25 114 GLU A C 1
ATOM 913 O O . GLU A 1 114 ? -6.704 1.279 -13.893 1.00 91.25 114 GLU A O 1
ATOM 918 N N . ASP A 1 115 ? -7.289 2.669 -15.560 1.00 94.50 115 ASP A N 1
ATOM 919 C CA . ASP A 1 115 ? -5.983 2.686 -16.214 1.00 94.50 115 ASP A CA 1
ATOM 920 C C . ASP A 1 115 ? -5.140 3.827 -15.630 1.00 94.50 115 ASP A C 1
ATOM 922 O O . ASP A 1 115 ? -5.654 4.912 -15.372 1.00 94.50 115 ASP A O 1
ATOM 926 N N . LEU A 1 116 ? -3.843 3.584 -15.454 1.00 94.19 116 LEU A N 1
ATOM 927 C CA . LEU A 1 116 ? -2.884 4.564 -14.951 1.00 94.19 116 LEU A CA 1
ATOM 928 C C . LEU A 1 116 ? -2.018 5.054 -16.100 1.00 94.19 116 LEU A C 1
ATOM 930 O O . LEU A 1 116 ? -1.287 4.258 -16.694 1.00 94.19 116 LEU A O 1
ATOM 934 N N . ASP A 1 117 ? -2.093 6.350 -16.378 1.00 94.94 117 ASP A N 1
ATOM 935 C CA . ASP A 1 117 ? -1.243 7.042 -17.341 1.00 94.94 117 ASP A CA 1
ATOM 936 C C . ASP A 1 117 ? -0.058 7.676 -16.609 1.00 94.94 117 ASP A C 1
ATOM 938 O O . ASP A 1 117 ? -0.247 8.483 -15.700 1.00 94.94 117 ASP A O 1
ATOM 942 N N . LEU A 1 118 ? 1.157 7.288 -16.993 1.00 94.12 118 LEU A N 1
ATOM 943 C CA . LEU A 1 118 ? 2.393 7.657 -16.311 1.00 94.12 118 LEU A CA 1
ATOM 944 C C . LEU A 1 118 ? 3.453 8.110 -17.315 1.00 94.12 118 LEU A C 1
ATOM 946 O O . LEU A 1 118 ? 3.518 7.621 -18.449 1.00 94.12 118 LEU A O 1
ATOM 950 N N . ASP A 1 119 ? 4.313 9.013 -16.857 1.00 94.25 119 ASP A N 1
ATOM 951 C CA . ASP A 1 119 ? 5.481 9.494 -17.582 1.00 94.25 119 ASP A CA 1
ATOM 952 C C . ASP A 1 119 ? 6.755 9.034 -16.865 1.00 94.25 119 ASP A C 1
ATOM 954 O O . ASP A 1 119 ? 6.814 8.980 -15.640 1.00 94.25 119 ASP A O 1
ATOM 958 N N . TRP A 1 120 ? 7.796 8.713 -17.626 1.00 96.19 120 TRP A N 1
ATOM 959 C CA . TRP A 1 120 ? 9.123 8.426 -17.093 1.00 96.19 120 TRP A CA 1
ATOM 960 C C . TRP A 1 120 ? 10.194 9.127 -17.923 1.00 96.19 120 TRP A C 1
ATOM 962 O O . TRP A 1 120 ? 10.134 9.143 -19.156 1.00 96.19 120 TRP A O 1
ATOM 972 N N . TYR A 1 121 ? 11.194 9.669 -17.230 1.00 93.31 121 TYR A N 1
ATOM 973 C CA . TYR A 1 121 ? 12.342 10.341 -17.824 1.00 93.31 121 TYR A CA 1
ATOM 974 C C . TYR A 1 121 ? 13.643 9.754 -17.278 1.00 93.31 121 TYR A C 1
ATOM 976 O O . TYR A 1 121 ? 13.998 9.988 -16.124 1.00 93.31 121 TYR A O 1
ATOM 984 N N . GLY A 1 122 ? 14.372 9.037 -18.130 1.00 90.12 122 GLY A N 1
ATOM 985 C CA . GLY A 1 122 ? 15.714 8.549 -17.840 1.00 90.12 122 GLY A CA 1
ATOM 986 C C . GLY A 1 122 ? 16.766 9.493 -18.406 1.00 90.12 122 GLY A C 1
ATOM 987 O O . GLY A 1 122 ? 16.701 9.876 -19.574 1.00 90.12 122 GLY A O 1
ATOM 988 N N . SER A 1 123 ? 17.773 9.842 -17.609 1.00 89.75 123 SER A N 1
ATOM 989 C CA . SER A 1 123 ? 18.927 10.611 -18.087 1.00 89.75 123 SER A CA 1
ATOM 990 C C . SER A 1 123 ? 20.222 10.063 -17.524 1.00 89.75 123 SER A C 1
ATOM 992 O O . SER A 1 123 ? 20.294 9.684 -16.358 1.00 89.75 123 SER A O 1
ATOM 994 N N . GLY A 1 124 ? 21.258 10.047 -18.352 1.00 84.69 124 GLY A N 1
ATOM 995 C CA . GLY A 1 124 ? 22.571 9.593 -17.940 1.00 84.69 124 GLY A CA 1
ATOM 996 C C . GLY A 1 124 ? 23.642 9.939 -18.957 1.00 84.69 124 GLY A C 1
ATOM 997 O O . GLY A 1 124 ? 23.403 10.583 -19.979 1.00 84.69 124 GLY A O 1
ATOM 998 N N . TYR A 1 125 ? 24.860 9.521 -18.652 1.00 81.69 125 TYR A N 1
ATOM 999 C CA . TYR A 1 125 ? 26.002 9.700 -19.527 1.00 81.69 125 TYR A CA 1
ATOM 1000 C C . TYR A 1 125 ? 26.827 8.428 -19.545 1.00 81.69 125 TYR A C 1
ATOM 1002 O O . TYR A 1 125 ? 26.958 7.746 -18.532 1.00 81.69 125 TYR A O 1
ATOM 1010 N N . TRP A 1 126 ? 27.442 8.159 -20.685 1.00 76.56 126 TRP A N 1
ATOM 1011 C CA . TRP A 1 126 ? 28.509 7.175 -20.787 1.00 76.56 126 TRP A CA 1
ATOM 1012 C C . TRP A 1 126 ? 29.732 7.835 -21.430 1.00 76.56 126 TRP A C 1
ATOM 1014 O O . TRP A 1 126 ? 29.622 8.837 -22.149 1.00 76.56 126 TRP A O 1
ATOM 1024 N N . TYR A 1 127 ? 30.927 7.342 -21.111 1.00 70.19 127 TYR A N 1
ATOM 1025 C CA . TYR A 1 127 ? 32.169 7.982 -21.540 1.00 70.19 127 TYR A CA 1
ATOM 1026 C C . TYR A 1 127 ? 32.648 7.431 -22.884 1.00 70.19 127 TYR A C 1
ATOM 1028 O O . TYR A 1 127 ? 33.199 6.338 -22.970 1.00 70.19 127 TYR A O 1
ATOM 1036 N N . GLY A 1 128 ? 32.506 8.232 -23.941 1.00 60.31 128 GLY A N 1
ATOM 1037 C CA . GLY A 1 128 ? 33.073 7.942 -25.254 1.00 60.31 128 GLY A CA 1
ATOM 1038 C C . GLY A 1 128 ? 34.355 8.728 -25.504 1.00 60.31 128 GLY A C 1
ATOM 1039 O O . GLY A 1 128 ? 34.311 9.944 -25.659 1.00 60.31 128 GLY A O 1
ATOM 1040 N N . ASN A 1 129 ? 35.512 8.059 -25.594 1.00 56.56 129 ASN A N 1
ATOM 1041 C CA . ASN A 1 129 ? 36.778 8.665 -26.052 1.00 56.56 129 ASN A CA 1
ATOM 1042 C C . ASN A 1 129 ? 37.097 10.045 -25.419 1.00 56.56 129 ASN A C 1
ATOM 1044 O O . ASN A 1 129 ? 37.360 11.024 -26.120 1.00 56.56 129 ASN A O 1
ATOM 1048 N N . ASN A 1 130 ? 37.105 10.120 -24.081 1.00 60.62 130 ASN A N 1
ATOM 1049 C CA . ASN A 1 130 ? 37.350 11.332 -23.274 1.00 60.62 130 ASN A CA 1
ATOM 1050 C C . ASN A 1 130 ? 36.271 12.433 -23.337 1.00 60.62 130 ASN A C 1
ATOM 1052 O O . ASN A 1 130 ? 36.508 13.526 -22.815 1.00 60.62 130 ASN A O 1
ATOM 1056 N N . ALA A 1 131 ? 35.100 12.172 -23.921 1.00 65.69 131 ALA A N 1
ATOM 1057 C CA . ALA A 1 131 ? 33.942 13.057 -23.845 1.00 65.69 131 ALA A CA 1
ATOM 1058 C C . ALA A 1 131 ? 32.730 12.301 -23.266 1.00 65.69 131 ALA A C 1
ATOM 1060 O O . ALA A 1 131 ? 32.468 11.171 -23.679 1.00 65.69 131 ALA A O 1
ATOM 1061 N N . PRO A 1 132 ? 31.994 12.887 -22.306 1.00 75.88 132 PRO A N 1
ATOM 1062 C CA . PRO A 1 132 ? 30.714 12.329 -21.895 1.00 75.88 132 PRO A CA 1
ATOM 1063 C C . PRO A 1 132 ? 29.722 12.467 -23.054 1.00 75.88 132 PRO A C 1
ATOM 1065 O O . PRO A 1 132 ? 29.639 13.533 -23.665 1.00 75.88 132 PRO A O 1
ATOM 1068 N N . ILE A 1 133 ? 28.997 11.394 -23.353 1.00 80.12 133 ILE A N 1
ATOM 1069 C CA . ILE A 1 133 ? 27.869 11.407 -24.286 1.00 80.12 133 ILE A CA 1
ATOM 1070 C C . ILE A 1 133 ? 26.604 11.395 -23.445 1.00 80.12 133 ILE A C 1
ATOM 1072 O O . ILE A 1 133 ? 26.390 10.466 -22.666 1.00 80.12 133 ILE A O 1
ATOM 1076 N N . GLU A 1 134 ? 25.793 12.440 -23.582 1.00 83.06 134 GLU A N 1
ATOM 1077 C CA . GLU A 1 134 ? 24.546 12.573 -22.837 1.00 83.06 134 GLU A CA 1
ATOM 1078 C C . GLU A 1 134 ? 23.463 11.742 -23.524 1.00 83.06 134 GLU A C 1
ATOM 1080 O O . GLU A 1 134 ? 23.268 11.832 -24.739 1.00 83.06 134 GLU A O 1
ATOM 1085 N N . CYS A 1 135 ? 22.776 10.912 -22.747 1.00 86.06 135 CYS A N 1
ATOM 1086 C CA . CYS A 1 135 ? 21.718 10.029 -23.209 1.00 86.06 135 CYS A CA 1
ATOM 1087 C C . CYS A 1 135 ? 20.458 10.303 -22.397 1.00 86.06 135 CYS A C 1
ATOM 1089 O O . CYS A 1 135 ? 20.479 10.206 -21.171 1.00 86.06 135 CYS A O 1
ATOM 1091 N N . ASN A 1 136 ? 19.367 10.612 -23.092 1.00 89.19 136 ASN A N 1
ATOM 1092 C CA . ASN A 1 136 ? 18.071 10.882 -22.481 1.00 89.19 136 ASN A CA 1
ATOM 1093 C C . ASN A 1 136 ? 17.017 9.960 -23.096 1.00 89.19 136 ASN A C 1
ATOM 1095 O O . ASN A 1 136 ? 17.067 9.681 -24.297 1.00 89.19 136 ASN A O 1
ATOM 1099 N N . TYR A 1 137 ? 16.076 9.495 -22.284 1.00 91.88 137 TYR A N 1
ATOM 1100 C CA . TYR A 1 137 ? 14.942 8.690 -22.712 1.00 91.88 137 TYR A CA 1
ATOM 1101 C C . TYR A 1 137 ? 13.664 9.224 -22.081 1.00 91.88 137 TYR A C 1
ATOM 1103 O O . TYR A 1 137 ? 13.559 9.310 -20.861 1.00 91.88 137 TYR A O 1
ATOM 1111 N N . ASP A 1 138 ? 12.680 9.515 -22.919 1.00 93.00 138 ASP A N 1
ATOM 1112 C CA . ASP A 1 138 ? 11.345 9.923 -22.504 1.00 93.00 138 ASP A CA 1
ATOM 1113 C C . ASP A 1 138 ? 10.370 8.789 -22.825 1.00 93.00 138 ASP A C 1
ATOM 1115 O O . ASP A 1 138 ? 10.361 8.271 -23.948 1.00 93.00 138 ASP A O 1
ATOM 1119 N N . ALA A 1 139 ? 9.542 8.399 -21.859 1.00 94.69 139 ALA A N 1
ATOM 1120 C CA . ALA A 1 139 ? 8.493 7.407 -22.050 1.00 94.69 139 ALA A CA 1
ATOM 1121 C C . ALA A 1 139 ? 7.164 7.887 -21.467 1.00 94.69 139 ALA A C 1
ATOM 1123 O O . ALA A 1 139 ? 7.121 8.367 -20.342 1.00 94.69 139 ALA A O 1
ATOM 1124 N N . HIS A 1 140 ? 6.085 7.670 -22.211 1.00 96.44 140 HIS A N 1
ATOM 1125 C CA . HIS A 1 140 ? 4.714 7.773 -21.733 1.00 96.44 140 HIS A CA 1
ATOM 1126 C C . HIS A 1 140 ? 4.050 6.404 -21.863 1.00 96.44 140 HIS A C 1
ATOM 1128 O O . HIS A 1 140 ? 4.111 5.763 -22.922 1.00 96.44 140 HIS A O 1
ATOM 1134 N N . PHE A 1 141 ? 3.422 5.916 -20.801 1.00 96.12 141 PHE A N 1
ATOM 1135 C CA . PHE A 1 141 ? 2.801 4.601 -20.819 1.00 96.12 141 PHE A CA 1
ATOM 1136 C C . PHE A 1 141 ? 1.555 4.516 -19.959 1.00 96.12 141 PHE A C 1
ATOM 1138 O O . PHE A 1 141 ? 1.440 5.129 -18.906 1.00 96.12 141 PHE A O 1
ATOM 1145 N N . THR A 1 142 ? 0.650 3.656 -20.415 1.00 97.06 142 THR A N 1
ATOM 1146 C CA . THR A 1 142 ? -0.584 3.340 -19.707 1.00 97.06 142 THR A CA 1
ATOM 1147 C C . THR A 1 142 ? -0.499 1.911 -19.197 1.00 97.06 142 THR A C 1
ATOM 1149 O O . THR A 1 142 ? -0.275 0.979 -19.985 1.00 97.06 142 THR A O 1
ATOM 1152 N N . ILE A 1 143 ? -0.704 1.710 -17.900 1.00 96.19 143 ILE A N 1
ATOM 1153 C CA . ILE A 1 143 ? -0.777 0.386 -17.276 1.00 96.19 143 ILE A CA 1
ATOM 1154 C C . ILE A 1 143 ? -2.164 0.140 -16.693 1.00 96.19 143 ILE A C 1
ATOM 1156 O O . ILE A 1 143 ? -2.859 1.058 -16.282 1.00 96.19 143 ILE A O 1
ATOM 1160 N N . ARG A 1 144 ? -2.564 -1.128 -16.647 1.00 95.25 144 ARG A N 1
ATOM 1161 C CA . ARG A 1 144 ? -3.842 -1.561 -16.084 1.00 95.25 144 ARG A CA 1
ATOM 1162 C C . ARG A 1 144 ? -3.625 -2.572 -14.963 1.00 95.25 144 ARG A C 1
ATOM 1164 O O . ARG A 1 144 ? -2.892 -3.548 -15.187 1.00 95.25 144 ARG A O 1
ATOM 1171 N N . PRO A 1 145 ? -4.292 -2.417 -13.810 1.00 93.81 145 PRO A N 1
ATOM 1172 C CA . PRO A 1 145 ? -4.360 -3.448 -12.785 1.00 93.81 145 PRO A CA 1
ATOM 1173 C C . PRO A 1 145 ? -4.910 -4.768 -13.341 1.00 93.81 145 PRO A C 1
ATOM 1175 O O . PRO A 1 145 ? -5.915 -4.813 -14.050 1.00 93.81 145 PRO A O 1
ATOM 1178 N N . LYS A 1 146 ? -4.247 -5.882 -13.030 1.00 93.38 146 LYS A N 1
ATOM 1179 C CA . LYS A 1 146 ? -4.656 -7.222 -13.479 1.00 93.38 146 LYS A CA 1
ATOM 1180 C C . LYS A 1 146 ? -4.845 -8.197 -12.324 1.00 93.38 146 LYS A C 1
ATOM 1182 O O . LYS A 1 146 ? -5.753 -9.024 -12.378 1.00 93.38 146 LYS A O 1
ATOM 1187 N N . ASP A 1 147 ? -3.985 -8.125 -11.317 1.00 88.50 147 ASP A N 1
ATOM 1188 C CA . ASP A 1 147 ? -4.063 -8.925 -10.097 1.00 88.50 147 ASP A CA 1
ATOM 1189 C C . ASP A 1 147 ? -4.045 -7.990 -8.887 1.00 88.50 147 ASP A C 1
ATOM 1191 O O . ASP A 1 147 ? -2.992 -7.654 -8.351 1.00 88.50 147 ASP A O 1
ATOM 1195 N N . THR A 1 148 ? -5.234 -7.550 -8.476 1.00 83.19 148 THR A N 1
ATOM 1196 C CA . THR A 1 148 ? -5.413 -6.593 -7.375 1.00 83.19 148 THR A CA 1
ATOM 1197 C C . THR A 1 148 ? -4.856 -7.106 -6.053 1.00 83.19 148 THR A C 1
ATOM 1199 O O . THR A 1 148 ? -4.336 -6.325 -5.265 1.00 83.19 148 THR A O 1
ATOM 1202 N N . LYS A 1 149 ? -4.891 -8.423 -5.820 1.00 80.50 149 LYS A N 1
ATOM 1203 C CA . LYS A 1 149 ? -4.319 -9.021 -4.609 1.00 80.50 149 LYS A CA 1
ATOM 1204 C C . LYS A 1 149 ? -2.802 -8.925 -4.612 1.00 80.50 149 LYS A C 1
ATOM 1206 O O . LYS A 1 149 ? -2.221 -8.601 -3.585 1.00 80.50 149 LYS A O 1
ATOM 1211 N N . LEU A 1 150 ? -2.166 -9.214 -5.747 1.00 84.44 150 LEU A N 1
ATOM 1212 C CA . LEU A 1 150 ? -0.717 -9.073 -5.876 1.00 84.44 150 LEU A CA 1
ATOM 1213 C C . LEU A 1 150 ? -0.283 -7.610 -5.726 1.00 84.44 150 LEU A C 1
ATOM 1215 O O . LEU A 1 150 ? 0.676 -7.350 -5.008 1.00 84.44 150 LEU A O 1
ATOM 1219 N N . ILE A 1 151 ? -1.025 -6.676 -6.331 1.00 85.56 151 ILE A N 1
ATOM 1220 C CA . ILE A 1 151 ? -0.781 -5.232 -6.208 1.00 85.56 151 ILE A CA 1
ATOM 1221 C C . ILE A 1 151 ? -0.820 -4.810 -4.737 1.00 85.56 151 ILE A C 1
ATOM 1223 O O . ILE A 1 151 ? 0.162 -4.281 -4.227 1.00 85.56 151 ILE A O 1
ATOM 1227 N N . LEU A 1 152 ? -1.916 -5.108 -4.032 1.00 77.44 152 LEU A N 1
ATOM 1228 C CA . LEU A 1 152 ? -2.077 -4.746 -2.622 1.00 77.44 152 LEU A CA 1
ATOM 1229 C C . LEU A 1 152 ? -1.018 -5.403 -1.731 1.00 77.44 152 LEU A C 1
ATOM 1231 O O . LEU A 1 152 ? -0.484 -4.749 -0.840 1.00 77.44 152 LEU A O 1
ATOM 1235 N N . ASN A 1 153 ? -0.659 -6.662 -1.996 1.00 76.56 153 ASN A N 1
ATOM 1236 C CA . ASN A 1 153 ? 0.387 -7.349 -1.242 1.00 76.56 153 ASN A CA 1
ATOM 1237 C C . ASN A 1 153 ? 1.758 -6.685 -1.428 1.00 76.56 153 ASN A C 1
ATOM 1239 O O . ASN A 1 153 ? 2.424 -6.420 -0.431 1.00 76.56 153 ASN A O 1
ATOM 1243 N N . ASN A 1 154 ? 2.166 -6.393 -2.667 1.00 78.69 154 ASN A N 1
ATOM 1244 C CA . ASN A 1 154 ? 3.461 -5.761 -2.946 1.00 78.69 154 ASN A CA 1
ATOM 1245 C C . ASN A 1 154 ? 3.528 -4.342 -2.363 1.00 78.69 154 ASN A C 1
ATOM 1247 O O . ASN A 1 154 ? 4.515 -3.966 -1.732 1.00 78.69 154 ASN A O 1
ATOM 1251 N N . LEU A 1 155 ? 2.436 -3.586 -2.501 1.00 73.88 155 LEU A N 1
ATOM 1252 C CA . LEU A 1 155 ? 2.269 -2.277 -1.879 1.00 73.88 155 LEU A CA 1
ATOM 1253 C C . LEU A 1 155 ? 2.411 -2.374 -0.347 1.00 73.88 155 LEU A C 1
ATOM 1255 O O . LEU A 1 155 ? 3.191 -1.629 0.242 1.00 73.88 155 LEU A O 1
ATOM 1259 N N . SER A 1 156 ? 1.741 -3.337 0.293 1.00 65.25 156 SER A N 1
ATOM 1260 C CA . SER A 1 156 ? 1.789 -3.540 1.751 1.00 65.25 156 SER A CA 1
ATOM 1261 C C . SER A 1 156 ? 3.135 -4.039 2.298 1.00 65.25 156 SER A C 1
ATOM 1263 O O . SER A 1 156 ? 3.427 -3.847 3.480 1.00 65.25 156 SER A O 1
ATOM 1265 N N . SER A 1 157 ? 3.951 -4.717 1.480 1.00 64.12 157 SER A N 1
ATOM 1266 C CA . SER A 1 157 ? 5.231 -5.280 1.923 1.00 64.12 157 SER A CA 1
ATOM 1267 C C . SER A 1 157 ? 6.381 -4.279 1.862 1.00 64.12 157 SER A C 1
ATOM 1269 O O . SER A 1 157 ? 7.242 -4.293 2.745 1.00 64.12 157 SER A O 1
ATOM 1271 N N . ASP A 1 158 ? 6.398 -3.422 0.839 1.00 55.50 158 ASP A N 1
ATOM 1272 C CA . ASP A 1 158 ? 7.490 -2.466 0.602 1.00 55.50 158 ASP A CA 1
ATOM 1273 C C . ASP A 1 158 ? 7.279 -1.144 1.340 1.00 55.50 158 ASP A C 1
ATOM 1275 O O . ASP A 1 158 ? 8.222 -0.487 1.788 1.00 55.50 158 ASP A O 1
ATOM 1279 N N . LEU A 1 159 ? 6.022 -0.779 1.537 1.00 51.28 159 LEU A N 1
ATOM 1280 C CA . LEU A 1 159 ? 5.604 0.387 2.280 1.00 51.28 159 LEU A CA 1
ATOM 1281 C C . LEU A 1 159 ? 4.669 -0.141 3.360 1.00 51.28 159 LEU A C 1
ATOM 1283 O O . LEU A 1 159 ? 3.881 -1.041 3.110 1.00 51.28 159 LEU A O 1
ATOM 1287 N N . LYS A 1 160 ? 4.728 0.390 4.580 1.00 54.53 160 LYS A N 1
ATOM 1288 C CA . LYS A 1 160 ? 3.714 0.100 5.608 1.00 54.53 160 LYS A CA 1
ATOM 1289 C C . LYS A 1 160 ? 2.377 0.739 5.202 1.00 54.53 160 LYS A C 1
ATOM 1291 O O . LYS A 1 160 ? 1.904 1.638 5.895 1.00 54.53 160 LYS A O 1
ATOM 1296 N N . ILE A 1 161 ? 1.855 0.381 4.030 1.00 48.94 161 ILE A N 1
ATOM 1297 C CA . ILE A 1 161 ? 0.661 0.954 3.436 1.00 48.94 161 ILE A CA 1
ATOM 1298 C C . ILE A 1 161 ? -0.500 0.461 4.261 1.00 48.94 161 ILE A C 1
ATOM 1300 O O . ILE A 1 161 ? -0.885 -0.704 4.254 1.00 48.94 161 ILE A O 1
ATOM 1304 N N . THR A 1 162 ? -1.007 1.438 4.983 1.00 57.16 162 THR A N 1
ATOM 1305 C CA . THR A 1 162 ? -2.333 1.518 5.546 1.00 57.16 162 THR A CA 1
ATOM 1306 C C . THR A 1 162 ? -3.365 1.210 4.458 1.00 57.16 162 THR A C 1
ATOM 1308 O O . THR A 1 162 ? -3.324 1.869 3.417 1.00 57.16 162 THR A O 1
ATOM 1311 N N . PRO A 1 163 ? -4.337 0.309 4.673 1.00 58.88 163 PRO A N 1
ATOM 1312 C CA . PRO A 1 163 ? -5.448 0.070 3.738 1.00 58.88 163 PRO A CA 1
ATOM 1313 C C . PRO A 1 163 ? -6.347 1.290 3.470 1.00 58.88 163 PRO A C 1
ATOM 1315 O O . PRO A 1 163 ? -7.331 1.171 2.755 1.00 58.88 163 PRO A O 1
ATOM 1318 N N . LEU A 1 164 ? -6.026 2.442 4.063 1.00 65.31 164 LEU A N 1
ATOM 1319 C CA . LEU A 1 164 ? -6.736 3.718 3.984 1.00 65.31 164 LEU A CA 1
ATOM 1320 C C . LEU A 1 164 ? -5.944 4.805 3.230 1.00 65.31 164 LEU A C 1
ATOM 1322 O O . LEU A 1 164 ? -6.110 5.996 3.478 1.00 65.31 164 LEU A O 1
ATOM 1326 N N . ILE A 1 165 ? -5.010 4.403 2.373 1.00 72.44 165 ILE A N 1
ATOM 1327 C CA . ILE A 1 165 ? -4.229 5.322 1.542 1.00 72.44 165 ILE A CA 1
ATOM 1328 C C . ILE A 1 165 ? -5.094 5.914 0.418 1.00 72.44 165 ILE A C 1
ATOM 1330 O O . ILE A 1 165 ? -5.942 5.222 -0.144 1.00 72.44 165 ILE A O 1
ATOM 1334 N N . SER A 1 166 ? -4.883 7.187 0.078 1.00 76.25 166 SER A N 1
ATOM 1335 C CA . SER A 1 166 ? -5.638 7.839 -1.002 1.00 76.25 166 SER A CA 1
ATOM 1336 C C . SER A 1 166 ? -5.168 7.406 -2.400 1.00 76.25 166 SER A C 1
ATOM 1338 O O . SER A 1 166 ? -4.026 6.978 -2.582 1.00 76.25 166 SER A O 1
ATOM 1340 N N . CYS A 1 167 ? -6.021 7.569 -3.418 1.00 80.06 167 CYS A N 1
ATOM 1341 C CA . CYS A 1 167 ? -5.678 7.270 -4.818 1.00 80.06 167 CYS A CA 1
ATOM 1342 C C . CYS A 1 167 ? -4.482 8.084 -5.335 1.00 80.06 167 CYS A C 1
ATOM 1344 O O . CYS A 1 167 ? -3.644 7.559 -6.070 1.00 80.06 167 CYS A O 1
ATOM 1346 N N . ASP A 1 168 ? -4.380 9.354 -4.936 1.00 81.69 168 ASP A N 1
ATOM 1347 C CA . ASP A 1 168 ? -3.262 10.223 -5.314 1.00 81.69 168 ASP A CA 1
ATOM 1348 C C . ASP A 1 168 ? -1.944 9.690 -4.733 1.00 81.69 168 ASP A C 1
ATOM 1350 O O . ASP A 1 168 ? -0.940 9.585 -5.435 1.00 81.69 168 ASP A O 1
ATOM 1354 N N . GLU A 1 169 ? -1.953 9.290 -3.459 1.00 81.12 169 GLU A N 1
ATOM 1355 C CA . GLU A 1 169 ? -0.787 8.686 -2.811 1.00 81.12 169 GLU A CA 1
ATOM 1356 C C . GLU A 1 169 ? -0.428 7.334 -3.439 1.00 81.12 169 GLU A C 1
ATOM 1358 O O . GLU A 1 169 ? 0.748 7.067 -3.667 1.00 81.12 169 GLU A O 1
ATOM 1363 N N . LEU A 1 170 ? -1.416 6.500 -3.783 1.00 83.38 170 LEU A N 1
ATOM 1364 C CA . LEU A 1 170 ? -1.183 5.247 -4.509 1.00 83.38 170 LEU A CA 1
ATOM 1365 C C . LEU A 1 170 ? -0.545 5.476 -5.880 1.00 83.38 170 LEU A C 1
ATOM 1367 O O . LEU A 1 170 ? 0.364 4.736 -6.255 1.00 83.38 170 LEU A O 1
ATOM 1371 N N . THR A 1 171 ? -0.998 6.498 -6.606 1.00 87.69 171 THR A N 1
ATOM 1372 C CA . THR A 1 171 ? -0.444 6.860 -7.917 1.00 87.69 171 THR A CA 1
ATOM 1373 C C . THR A 1 171 ? 1.029 7.220 -7.789 1.00 87.69 171 THR A C 1
ATOM 1375 O O . THR A 1 171 ? 1.856 6.621 -8.472 1.00 87.69 171 THR A O 1
ATOM 1378 N N . ILE A 1 172 ? 1.359 8.116 -6.853 1.00 87.81 172 ILE A N 1
ATOM 1379 C CA . ILE A 1 172 ? 2.738 8.550 -6.590 1.00 87.81 172 ILE A CA 1
ATOM 1380 C C . ILE A 1 172 ? 3.625 7.352 -6.235 1.00 87.81 172 ILE A C 1
ATOM 1382 O O . ILE A 1 172 ? 4.723 7.212 -6.757 1.00 87.81 172 ILE A O 1
ATOM 1386 N N . LEU A 1 173 ? 3.145 6.448 -5.380 1.00 86.88 173 LEU A N 1
ATOM 1387 C CA . LEU A 1 173 ? 3.925 5.281 -4.967 1.00 86.88 173 LEU A CA 1
ATOM 1388 C C . LEU A 1 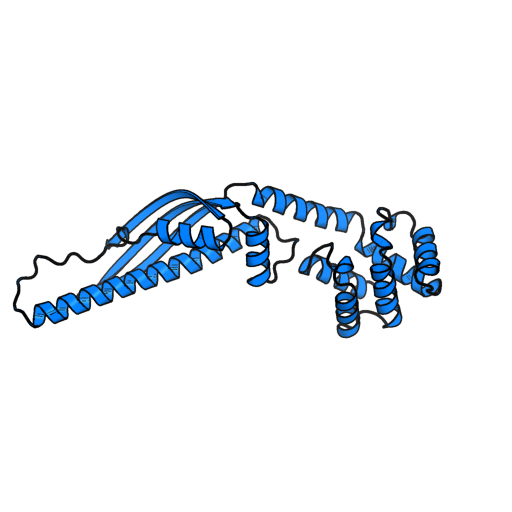173 ? 4.201 4.311 -6.119 1.00 86.88 173 LEU A C 1
ATOM 1390 O O . LEU A 1 173 ? 5.298 3.763 -6.213 1.00 86.88 173 LEU A O 1
ATOM 1394 N N . ILE A 1 174 ? 3.215 4.083 -6.986 1.00 89.62 174 ILE A N 1
ATOM 1395 C CA . ILE A 1 174 ? 3.389 3.239 -8.172 1.00 89.62 174 ILE A CA 1
ATOM 1396 C C . ILE A 1 174 ? 4.358 3.906 -9.156 1.00 89.62 174 ILE A C 1
ATOM 1398 O O . ILE A 1 174 ? 5.241 3.231 -9.688 1.00 89.62 174 ILE A O 1
ATOM 1402 N N . GLU A 1 175 ? 4.223 5.214 -9.370 1.00 91.50 175 GLU A N 1
ATOM 1403 C CA . GLU A 1 175 ? 5.111 6.010 -10.221 1.00 91.50 175 GLU A CA 1
ATOM 1404 C C . GLU A 1 175 ? 6.565 5.949 -9.733 1.00 91.50 175 GLU A C 1
ATOM 1406 O O . GLU A 1 175 ? 7.460 5.633 -10.521 1.00 91.50 175 GLU A O 1
ATOM 1411 N N . ASP A 1 176 ? 6.794 6.143 -8.432 1.00 90.56 176 ASP A N 1
ATOM 1412 C CA . ASP A 1 176 ? 8.115 6.053 -7.803 1.00 90.56 176 ASP A CA 1
ATOM 1413 C C . ASP A 1 176 ? 8.726 4.652 -7.985 1.00 90.56 176 ASP A C 1
ATOM 1415 O O . ASP A 1 176 ? 9.877 4.516 -8.400 1.00 90.56 176 ASP A O 1
ATOM 1419 N N . GLN A 1 177 ? 7.956 3.582 -7.747 1.00 89.88 177 GLN A N 1
ATOM 1420 C CA . GLN A 1 177 ? 8.452 2.205 -7.888 1.00 89.88 177 GLN A CA 1
ATOM 1421 C C . GLN A 1 177 ? 8.828 1.841 -9.328 1.00 89.88 177 GLN A C 1
ATOM 1423 O O . GLN A 1 177 ? 9.797 1.103 -9.553 1.00 89.88 177 GLN A O 1
ATOM 1428 N N . ILE A 1 178 ? 8.041 2.299 -10.303 1.00 93.00 178 ILE A N 1
ATOM 1429 C CA . ILE A 1 178 ? 8.339 2.083 -11.720 1.00 93.00 178 ILE A CA 1
ATOM 1430 C C . ILE A 1 178 ? 9.573 2.891 -12.108 1.00 93.00 178 ILE A C 1
ATOM 1432 O O . ILE A 1 178 ? 10.464 2.336 -12.752 1.00 93.00 178 ILE A O 1
ATOM 1436 N N . SER A 1 179 ? 9.650 4.151 -11.681 1.00 93.19 179 SER A N 1
ATOM 1437 C CA . SER A 1 179 ? 10.778 5.039 -11.967 1.00 93.19 179 SER A CA 1
ATOM 1438 C C . SER A 1 179 ? 12.082 4.474 -11.413 1.00 93.19 179 SER A C 1
ATOM 1440 O O . SER A 1 179 ? 13.006 4.227 -12.182 1.00 93.19 179 SER A O 1
ATOM 1442 N N . ASP A 1 180 ? 12.116 4.093 -10.133 1.00 93.31 180 ASP A N 1
ATOM 1443 C CA . ASP A 1 180 ? 13.277 3.458 -9.494 1.00 93.31 180 ASP A CA 1
ATOM 1444 C C . ASP A 1 180 ? 13.716 2.162 -10.198 1.00 93.31 180 ASP A C 1
ATOM 1446 O O . ASP A 1 180 ? 14.888 1.764 -10.181 1.00 93.31 180 ASP A O 1
ATOM 1450 N N . TYR A 1 181 ? 12.770 1.415 -10.765 1.00 93.94 181 TYR A N 1
ATOM 1451 C CA . TYR A 1 181 ? 13.087 0.221 -11.538 1.00 93.94 181 TYR A CA 1
ATOM 1452 C C . TYR A 1 181 ? 13.669 0.569 -12.909 1.00 93.94 181 TYR A C 1
ATOM 1454 O O . TYR A 1 181 ? 14.692 -0.002 -13.290 1.00 93.94 181 TYR A O 1
ATOM 1462 N N . LEU A 1 182 ? 13.031 1.475 -13.649 1.00 93.38 182 LEU A N 1
ATOM 1463 C CA . LEU A 1 182 ? 13.456 1.857 -14.993 1.00 93.38 182 LEU A CA 1
ATOM 1464 C C . LEU A 1 182 ? 14.791 2.603 -14.978 1.00 93.38 182 LEU A C 1
ATOM 1466 O O . LEU A 1 182 ? 15.632 2.294 -15.818 1.00 93.38 182 LEU A O 1
ATOM 1470 N N . ASP A 1 183 ? 15.031 3.463 -13.989 1.00 94.06 183 ASP A N 1
ATOM 1471 C CA . ASP A 1 183 ? 16.307 4.156 -13.786 1.00 94.06 183 ASP A CA 1
ATOM 1472 C C . ASP A 1 183 ? 17.454 3.155 -13.638 1.00 94.06 183 ASP A C 1
ATOM 1474 O O . ASP A 1 183 ? 18.446 3.232 -14.358 1.00 94.06 183 ASP A O 1
ATOM 1478 N N . ARG A 1 184 ? 17.283 2.124 -12.799 1.00 94.50 184 ARG A N 1
ATOM 1479 C CA . ARG A 1 184 ? 18.289 1.059 -12.646 1.00 94.50 184 ARG A CA 1
ATOM 1480 C C . ARG A 1 184 ? 18.552 0.305 -13.946 1.00 94.50 184 ARG A C 1
ATOM 1482 O O . ARG A 1 184 ? 19.697 -0.007 -14.250 1.00 94.50 184 ARG A O 1
ATOM 1489 N N . MET A 1 185 ? 17.505 -0.008 -14.708 1.00 94.44 185 MET A N 1
ATOM 1490 C CA . MET A 1 185 ? 17.665 -0.695 -15.995 1.00 94.44 185 MET A CA 1
ATOM 1491 C C . MET A 1 185 ? 18.342 0.195 -17.039 1.00 94.44 185 MET A C 1
ATOM 1493 O O . MET A 1 185 ? 19.073 -0.314 -17.888 1.00 94.44 185 MET A O 1
ATOM 1497 N N . PHE A 1 186 ? 18.103 1.505 -16.984 1.00 91.44 186 PHE A N 1
ATOM 1498 C CA . PHE A 1 186 ? 18.740 2.471 -17.866 1.00 91.44 186 PHE A CA 1
ATOM 1499 C C . PHE A 1 186 ? 20.220 2.652 -17.518 1.00 91.44 186 PHE A C 1
ATOM 1501 O O . PHE A 1 186 ? 21.060 2.591 -18.412 1.00 91.44 186 PHE A O 1
ATOM 1508 N N . ASP A 1 187 ? 20.558 2.759 -16.233 1.00 90.69 187 ASP A N 1
ATOM 1509 C CA . ASP A 1 187 ? 21.943 2.795 -15.755 1.00 90.69 187 ASP A CA 1
ATOM 1510 C C . ASP A 1 187 ? 22.723 1.535 -16.162 1.00 90.69 187 ASP A C 1
ATOM 1512 O O . ASP A 1 187 ? 23.842 1.631 -16.672 1.00 90.69 187 ASP A O 1
ATOM 1516 N N . ASP A 1 188 ? 22.119 0.351 -15.999 1.00 91.44 188 ASP A N 1
ATOM 1517 C CA . ASP A 1 188 ? 22.716 -0.921 -16.424 1.00 91.44 188 ASP A CA 1
ATOM 1518 C C . ASP A 1 188 ? 22.989 -0.935 -17.939 1.00 91.44 188 ASP A C 1
ATOM 1520 O O . ASP A 1 188 ? 24.060 -1.363 -18.375 1.00 91.44 188 ASP A O 1
ATOM 1524 N N . PHE A 1 189 ? 22.051 -0.422 -18.740 1.00 89.38 189 PHE A N 1
ATOM 1525 C CA . PHE A 1 189 ? 22.211 -0.285 -20.188 1.00 89.38 189 PHE A CA 1
ATOM 1526 C C . PHE A 1 189 ? 23.358 0.668 -20.561 1.00 89.38 189 PHE A C 1
ATOM 1528 O O . PHE A 1 189 ? 24.178 0.337 -21.419 1.00 89.38 189 PHE A O 1
ATOM 1535 N N . LEU A 1 190 ? 23.456 1.832 -19.910 1.00 87.62 190 LEU A N 1
ATOM 1536 C CA . LEU A 1 190 ? 24.538 2.792 -20.159 1.00 87.62 190 LEU A CA 1
ATOM 1537 C C . LEU A 1 190 ? 25.908 2.210 -19.786 1.00 87.62 190 LEU A C 1
ATOM 1539 O O . LEU A 1 190 ? 26.883 2.407 -20.513 1.00 87.62 190 LEU A O 1
ATOM 1543 N N . MET A 1 191 ? 25.976 1.453 -18.690 1.00 87.75 191 MET A N 1
ATOM 1544 C CA . MET A 1 191 ? 27.190 0.754 -18.273 1.00 87.75 191 MET A CA 1
ATOM 1545 C C . MET A 1 191 ? 27.590 -0.347 -19.269 1.00 87.75 191 MET A C 1
ATOM 1547 O O . MET A 1 191 ? 28.775 -0.508 -19.562 1.00 87.75 191 MET A O 1
ATOM 1551 N N . GLU A 1 192 ? 26.631 -1.109 -19.806 1.00 86.50 192 GLU A N 1
ATOM 1552 C CA . GLU A 1 192 ? 26.890 -2.108 -20.852 1.00 86.50 192 GLU A CA 1
ATOM 1553 C C . GLU A 1 192 ? 27.424 -1.441 -22.129 1.00 86.50 192 GLU A C 1
ATOM 1555 O O . GLU A 1 192 ? 28.457 -1.866 -22.647 1.00 86.50 192 GLU A O 1
ATOM 1560 N N . ALA A 1 193 ? 26.818 -0.329 -22.556 1.00 82.75 193 ALA A N 1
ATOM 1561 C CA . ALA A 1 193 ? 27.285 0.454 -23.701 1.00 82.75 193 ALA A CA 1
ATOM 1562 C C . ALA A 1 193 ? 28.720 0.992 -23.517 1.00 82.75 193 ALA A C 1
ATOM 1564 O O . ALA A 1 193 ? 29.515 0.994 -24.463 1.00 82.75 193 ALA A O 1
ATOM 1565 N N . GLU A 1 194 ? 29.078 1.425 -22.302 1.00 82.94 194 GLU A N 1
ATOM 1566 C CA . GLU A 1 194 ? 30.444 1.850 -21.970 1.00 82.94 194 GLU A CA 1
ATOM 1567 C C . GLU A 1 194 ? 31.440 0.682 -22.049 1.00 82.94 194 GLU A C 1
ATOM 1569 O O . GLU A 1 194 ? 32.528 0.827 -22.615 1.00 82.94 194 GLU A O 1
ATOM 1574 N N . ASN A 1 195 ? 31.069 -0.490 -21.527 1.00 83.94 195 ASN A N 1
ATOM 1575 C CA . ASN A 1 195 ? 31.909 -1.687 -21.581 1.00 83.94 195 ASN A CA 1
ATOM 1576 C C . ASN A 1 195 ? 32.138 -2.164 -23.021 1.00 83.94 195 ASN A C 1
ATOM 1578 O O . ASN A 1 195 ? 33.281 -2.429 -23.391 1.00 83.94 195 ASN A O 1
ATOM 1582 N N . GLU A 1 196 ? 31.089 -2.212 -23.846 1.00 81.81 196 GLU A N 1
ATOM 1583 C CA . GLU A 1 196 ? 31.190 -2.596 -25.259 1.00 81.81 196 GLU A CA 1
ATOM 1584 C C . GLU A 1 196 ? 32.116 -1.659 -26.044 1.00 81.81 196 GLU A C 1
ATOM 1586 O O . GLU A 1 196 ? 32.949 -2.123 -26.832 1.00 81.81 196 GLU A O 1
ATOM 1591 N N . LEU A 1 197 ? 32.036 -0.341 -25.800 1.00 76.88 197 LEU A N 1
ATOM 1592 C CA . LEU A 1 197 ? 32.975 0.591 -26.422 1.00 76.88 197 LEU A CA 1
ATOM 1593 C C . LEU A 1 197 ? 34.410 0.299 -25.970 1.00 76.88 197 LEU A C 1
ATOM 1595 O O . LEU A 1 197 ? 35.313 0.276 -26.807 1.00 76.88 197 LEU A O 1
ATOM 1599 N N . ASN A 1 198 ? 34.639 0.113 -24.670 1.00 77.44 198 ASN A N 1
ATOM 1600 C CA . ASN A 1 198 ? 35.982 -0.131 -24.147 1.00 77.44 198 ASN A CA 1
ATOM 1601 C C . ASN A 1 198 ? 36.594 -1.407 -24.749 1.00 77.44 198 ASN A C 1
ATOM 1603 O O . ASN A 1 198 ? 37.737 -1.374 -25.204 1.00 77.44 198 ASN A O 1
ATOM 1607 N N . GLU A 1 199 ? 35.823 -2.493 -24.862 1.00 80.88 199 GLU A N 1
ATOM 1608 C CA . GLU A 1 199 ? 36.266 -3.728 -25.525 1.00 80.88 199 GLU A CA 1
ATOM 1609 C C . GLU A 1 199 ? 36.590 -3.516 -27.014 1.00 80.88 199 GLU A C 1
ATOM 1611 O O . GLU A 1 199 ? 37.596 -4.024 -27.531 1.00 80.88 199 GLU A O 1
ATOM 1616 N N . PHE A 1 200 ? 35.766 -2.739 -27.725 1.00 74.94 200 PHE A N 1
ATOM 1617 C CA . PHE A 1 200 ? 36.032 -2.385 -29.118 1.00 74.94 200 PHE A CA 1
ATOM 1618 C C . PHE A 1 200 ? 37.323 -1.565 -29.265 1.00 74.94 200 PHE A C 1
ATOM 1620 O O . PHE A 1 200 ? 38.125 -1.827 -30.166 1.00 74.94 200 PHE A O 1
ATOM 1627 N N . LEU A 1 201 ? 37.545 -0.581 -28.391 1.00 73.25 201 LEU A N 1
ATOM 1628 C CA . LEU A 1 201 ? 38.743 0.257 -28.414 1.00 73.25 201 LEU A CA 1
ATOM 1629 C C . LEU A 1 201 ? 40.003 -0.554 -28.100 1.00 73.25 201 LEU A C 1
ATOM 1631 O O . LEU A 1 201 ? 40.988 -0.429 -28.831 1.00 73.25 201 LEU A O 1
ATOM 1635 N N . ASP A 1 202 ? 39.959 -1.410 -27.079 1.00 76.06 202 ASP A N 1
ATOM 1636 C CA . ASP A 1 202 ? 41.076 -2.281 -26.706 1.00 76.06 202 ASP A CA 1
ATOM 1637 C C . ASP A 1 202 ? 41.438 -3.236 -27.856 1.00 76.06 202 ASP A C 1
ATOM 1639 O O . ASP A 1 202 ? 42.599 -3.314 -28.268 1.00 76.06 202 ASP A O 1
ATOM 1643 N N . SER A 1 203 ? 40.444 -3.897 -28.459 1.00 70.75 203 SER A N 1
ATOM 1644 C CA . SER A 1 203 ? 40.664 -4.814 -29.589 1.00 70.75 203 SER A CA 1
ATOM 1645 C C . SER A 1 203 ? 41.135 -4.108 -30.871 1.00 70.75 203 SER A C 1
ATOM 1647 O O . SER A 1 203 ? 41.989 -4.628 -31.595 1.00 70.75 203 SER A O 1
ATOM 1649 N N . SER A 1 204 ? 40.642 -2.897 -31.141 1.00 64.50 204 SER A N 1
ATOM 1650 C CA . SER A 1 204 ? 41.064 -2.077 -32.287 1.00 64.50 204 SER A CA 1
ATOM 1651 C C . SER A 1 204 ? 42.459 -1.474 -32.105 1.00 64.50 204 SER A C 1
ATOM 1653 O O . SER A 1 204 ? 43.165 -1.227 -33.083 1.00 64.50 204 SER A O 1
ATOM 1655 N N . PHE A 1 205 ? 42.897 -1.247 -30.865 1.00 62.12 205 PHE A N 1
ATOM 1656 C CA . PHE A 1 205 ? 44.266 -0.823 -30.576 1.00 62.12 205 PHE A CA 1
ATOM 1657 C C . PHE A 1 205 ? 45.270 -1.963 -30.811 1.00 62.12 205 PHE A C 1
ATOM 1659 O O . PHE A 1 205 ? 46.380 -1.724 -31.295 1.00 62.12 205 PHE A O 1
ATOM 1666 N N . GLU A 1 206 ? 44.877 -3.209 -30.528 1.00 58.84 206 GLU A N 1
ATOM 1667 C CA . GLU A 1 206 ? 45.682 -4.400 -30.831 1.00 58.84 206 GLU A CA 1
ATOM 1668 C C . GLU A 1 206 ? 45.784 -4.689 -32.340 1.00 58.84 206 GLU A C 1
ATOM 1670 O O . GLU A 1 206 ? 46.807 -5.197 -32.814 1.00 58.84 206 GLU A O 1
ATOM 1675 N N . VAL A 1 207 ? 44.755 -4.335 -33.114 1.00 58.69 207 VAL A N 1
ATOM 1676 C CA . VAL A 1 207 ? 44.665 -4.592 -34.555 1.00 58.69 207 VAL A CA 1
ATOM 1677 C C . VAL A 1 207 ? 44.452 -3.266 -35.281 1.00 58.69 207 VAL A C 1
ATOM 1679 O O . VAL A 1 207 ? 43.316 -2.853 -35.437 1.00 58.69 207 VAL A O 1
ATOM 1682 N N . PHE A 1 208 ? 45.528 -2.608 -35.742 1.00 53.84 208 PHE A N 1
ATOM 1683 C CA . PHE A 1 208 ? 45.494 -1.360 -36.534 1.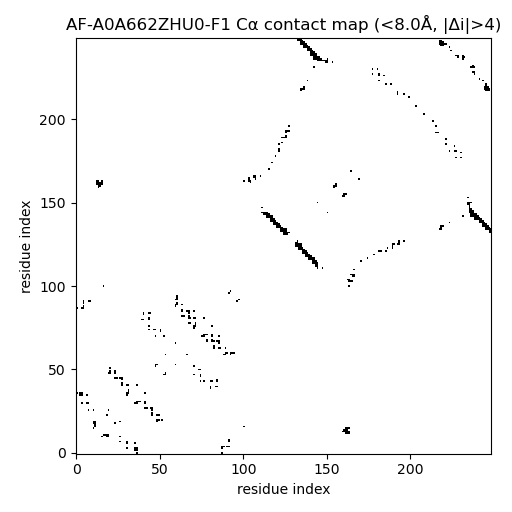00 53.84 208 PHE A CA 1
ATOM 1684 C C . PHE A 1 208 ? 44.401 -1.382 -37.631 1.00 53.84 208 PHE A C 1
ATOM 1686 O O . PHE A 1 208 ? 44.668 -1.760 -38.775 1.00 53.84 208 PHE A O 1
ATOM 1693 N N . CYS A 1 209 ? 43.187 -0.943 -37.301 1.00 51.53 209 CYS A N 1
ATOM 1694 C CA . CYS A 1 209 ? 42.048 -0.845 -38.207 1.00 51.53 209 CYS A CA 1
ATOM 1695 C C . CYS A 1 209 ? 41.511 0.596 -38.198 1.00 51.53 209 CYS A C 1
ATOM 1697 O O . CYS A 1 209 ? 41.495 1.240 -37.147 1.00 51.53 209 CYS A O 1
ATOM 1699 N N . PRO A 1 210 ? 41.131 1.144 -39.366 1.00 53.44 210 PRO A N 1
ATOM 1700 C CA . PRO A 1 210 ? 40.624 2.507 -39.477 1.00 53.44 210 PRO A CA 1
ATOM 1701 C C . PRO A 1 210 ? 39.234 2.666 -38.819 1.00 53.44 210 PRO A C 1
ATOM 1703 O O . PRO A 1 210 ? 38.500 1.685 -38.709 1.00 53.44 210 PRO A O 1
ATOM 1706 N N . PRO A 1 211 ? 38.861 3.888 -38.394 1.00 52.66 211 PRO A N 1
ATOM 1707 C CA . PRO A 1 211 ? 37.862 4.157 -37.346 1.00 52.66 211 PRO A CA 1
ATOM 1708 C C . PRO A 1 211 ? 36.381 4.044 -37.759 1.00 52.66 211 PRO A C 1
ATOM 1710 O O . PRO A 1 211 ? 35.534 4.680 -37.138 1.00 52.66 211 PRO A O 1
ATOM 1713 N N . ASP A 1 212 ? 36.041 3.296 -38.807 1.00 52.22 212 ASP A N 1
ATOM 1714 C CA . ASP A 1 212 ? 34.823 3.601 -39.574 1.00 52.22 212 ASP A CA 1
ATOM 1715 C C . ASP A 1 212 ? 33.599 2.703 -39.286 1.00 52.22 212 ASP A C 1
ATOM 1717 O O . ASP A 1 212 ? 32.576 2.874 -39.946 1.00 52.22 212 ASP A O 1
ATOM 1721 N N . GLU A 1 213 ? 33.643 1.773 -38.318 1.00 58.00 213 GLU A N 1
ATOM 1722 C CA . GLU A 1 213 ? 32.560 0.773 -38.158 1.00 58.00 213 GLU A CA 1
ATOM 1723 C C . GLU A 1 213 ? 31.869 0.687 -36.781 1.00 58.00 213 GLU A C 1
ATOM 1725 O O . GLU A 1 213 ? 30.824 0.041 -36.698 1.00 58.00 213 GLU A O 1
ATOM 1730 N N . TYR A 1 214 ? 32.348 1.353 -35.717 1.00 61.75 214 TYR A N 1
ATOM 1731 C CA . TYR A 1 214 ? 31.640 1.329 -34.423 1.00 61.75 214 TYR A CA 1
ATOM 1732 C C . TYR A 1 214 ? 30.644 2.484 -34.293 1.00 61.75 214 TYR A C 1
ATOM 1734 O O . TYR A 1 214 ? 31.025 3.656 -34.233 1.00 61.75 214 TYR A O 1
ATOM 1742 N N . SER A 1 215 ? 29.357 2.143 -34.221 1.00 65.44 215 SER A N 1
ATOM 1743 C CA . SER A 1 215 ? 28.300 3.059 -33.800 1.00 65.44 215 SER A CA 1
ATOM 1744 C C . SER A 1 215 ? 27.889 2.678 -32.380 1.00 65.44 215 SER A C 1
ATOM 1746 O O . SER A 1 215 ? 27.377 1.575 -32.204 1.00 65.44 215 SER A O 1
ATOM 1748 N N . PRO A 1 216 ? 28.130 3.533 -31.373 1.00 65.12 216 PRO A N 1
ATOM 1749 C CA . PRO A 1 216 ? 27.725 3.218 -30.015 1.00 65.12 216 PRO A CA 1
ATOM 1750 C C . PRO A 1 216 ? 26.196 3.164 -29.895 1.00 65.12 216 PRO A C 1
ATOM 1752 O O . PRO A 1 216 ? 25.522 3.935 -30.605 1.00 65.12 216 PRO A O 1
ATOM 1755 N N . PRO A 1 217 ? 25.670 2.339 -28.968 1.00 70.56 217 PRO A N 1
ATOM 1756 C CA . PRO A 1 217 ? 24.248 2.307 -28.654 1.00 70.56 217 PRO A CA 1
ATOM 1757 C C . PRO A 1 217 ? 23.722 3.721 -28.378 1.00 70.56 217 PRO A C 1
ATOM 1759 O O . PRO A 1 217 ? 24.377 4.520 -27.700 1.00 70.56 217 PRO A O 1
ATOM 1762 N N . SER A 1 218 ? 22.568 4.075 -28.942 1.00 75.81 218 SER A N 1
ATOM 1763 C CA . SER A 1 218 ? 21.839 5.279 -28.529 1.00 75.81 218 SER A CA 1
ATOM 1764 C C . SER A 1 218 ? 20.845 4.937 -27.428 1.00 75.81 218 SER A C 1
ATOM 1766 O O . SER A 1 218 ? 20.473 3.783 -27.249 1.00 75.81 218 SER A O 1
ATOM 1768 N N . ALA A 1 219 ? 20.348 5.954 -26.721 1.00 78.62 219 ALA A N 1
ATOM 1769 C CA . ALA A 1 219 ? 19.231 5.766 -25.799 1.00 78.62 219 ALA A CA 1
ATOM 1770 C C . ALA A 1 219 ? 18.023 5.081 -26.478 1.00 78.62 219 ALA A C 1
ATOM 1772 O O . ALA A 1 219 ? 17.299 4.356 -25.811 1.00 78.62 219 ALA A O 1
ATOM 1773 N N . ASP A 1 220 ? 17.834 5.219 -27.799 1.00 81.50 220 ASP A N 1
ATOM 1774 C CA . ASP A 1 220 ? 16.780 4.500 -28.542 1.00 81.50 220 ASP A CA 1
ATOM 1775 C C . ASP A 1 220 ? 16.920 2.972 -28.495 1.00 81.50 220 ASP A C 1
ATOM 1777 O O . ASP A 1 220 ? 15.925 2.259 -28.639 1.00 81.50 220 ASP A O 1
ATOM 1781 N N . ASP A 1 221 ? 18.137 2.461 -28.294 1.00 83.38 221 ASP A N 1
ATOM 1782 C CA . ASP A 1 221 ? 18.394 1.026 -28.173 1.00 83.38 221 ASP A CA 1
ATOM 1783 C C . ASP A 1 221 ? 17.952 0.479 -26.800 1.00 83.38 221 ASP A C 1
ATOM 1785 O O . ASP A 1 221 ? 17.803 -0.738 -26.632 1.00 83.38 221 ASP A O 1
ATOM 1789 N N . PHE A 1 222 ? 17.660 1.357 -25.828 1.00 86.56 222 PHE A N 1
ATOM 1790 C CA . PHE A 1 222 ? 17.085 0.964 -24.548 1.00 86.56 222 PHE A CA 1
ATOM 1791 C C . PHE A 1 222 ? 15.661 0.430 -24.735 1.00 86.56 222 PHE A C 1
ATOM 1793 O O . PHE A 1 222 ? 14.713 1.139 -25.086 1.00 86.56 222 PHE A O 1
ATOM 1800 N N . ASN A 1 223 ? 15.478 -0.860 -24.448 1.00 88.50 223 ASN A N 1
ATOM 1801 C CA . ASN A 1 223 ? 14.195 -1.537 -24.602 1.00 88.50 223 ASN A CA 1
ATOM 1802 C C . ASN A 1 223 ? 13.277 -1.305 -23.391 1.00 88.50 223 ASN A C 1
ATOM 1804 O O . ASN A 1 223 ? 12.882 -2.254 -22.704 1.00 88.50 223 ASN A O 1
ATOM 1808 N N . CYS A 1 224 ? 12.924 -0.043 -23.141 1.00 90.25 224 CYS A N 1
ATOM 1809 C CA . CYS A 1 224 ? 12.096 0.373 -22.009 1.00 90.25 224 CYS A CA 1
ATOM 1810 C C . CYS A 1 224 ? 10.788 -0.439 -21.922 1.00 90.25 224 CYS A C 1
ATOM 1812 O O . CYS A 1 224 ? 10.460 -0.986 -20.870 1.00 90.25 224 CYS A O 1
ATOM 1814 N N . LEU A 1 225 ? 10.108 -0.681 -23.052 1.00 93.75 225 LEU A N 1
ATOM 1815 C CA . LEU A 1 225 ? 8.888 -1.498 -23.096 1.00 93.75 225 LEU A CA 1
ATOM 1816 C C . LEU A 1 225 ? 9.085 -2.929 -22.560 1.00 93.75 225 LEU A C 1
ATOM 1818 O O . LEU A 1 225 ? 8.180 -3.487 -21.935 1.00 93.75 225 LEU A O 1
ATOM 1822 N N . LYS A 1 226 ?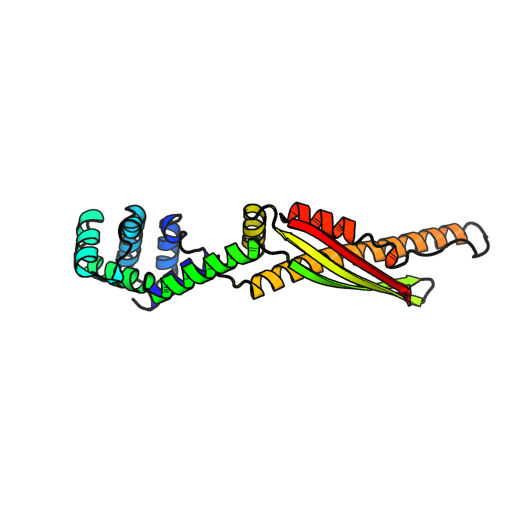 10.231 -3.569 -22.822 1.00 94.25 226 LYS A N 1
ATOM 1823 C CA . LYS A 1 226 ? 10.525 -4.909 -22.287 1.00 94.25 226 LYS A CA 1
ATOM 1824 C C . LYS A 1 226 ? 10.672 -4.863 -20.768 1.00 94.25 226 LYS A C 1
ATOM 1826 O O . LYS A 1 226 ? 10.111 -5.729 -20.098 1.00 94.25 226 LYS A O 1
ATOM 1831 N N . HIS A 1 227 ? 11.392 -3.874 -20.244 1.00 94.25 227 HIS A N 1
ATOM 1832 C CA . HIS A 1 227 ? 11.578 -3.689 -18.805 1.00 94.25 227 HIS A CA 1
ATOM 1833 C C . HIS A 1 227 ? 10.246 -3.373 -18.115 1.00 94.25 227 HIS A C 1
ATOM 1835 O O . HIS A 1 227 ? 9.867 -4.082 -17.184 1.00 94.25 227 HIS A O 1
ATOM 1841 N N . LEU A 1 228 ? 9.461 -2.440 -18.659 1.00 95.50 228 LEU A N 1
ATOM 1842 C CA . LEU A 1 228 ? 8.127 -2.111 -18.159 1.00 95.50 228 LEU A CA 1
ATOM 1843 C C . LEU A 1 228 ? 7.199 -3.337 -18.129 1.00 95.50 228 LEU A C 1
ATOM 1845 O O . LEU A 1 228 ? 6.510 -3.578 -17.140 1.00 95.50 228 LEU A O 1
ATOM 1849 N N . LYS A 1 229 ? 7.203 -4.170 -19.181 1.00 96.38 229 LYS A N 1
ATOM 1850 C CA . LYS A 1 229 ? 6.415 -5.418 -19.211 1.00 96.38 229 LYS A CA 1
ATOM 1851 C C . LYS A 1 229 ? 6.831 -6.411 -18.130 1.00 96.38 229 LYS A C 1
ATOM 1853 O O . LYS A 1 229 ? 5.963 -7.109 -17.602 1.00 96.38 229 LYS A O 1
ATOM 1858 N N . ASN A 1 230 ? 8.126 -6.508 -17.833 1.00 95.06 230 ASN A N 1
ATOM 1859 C CA . ASN A 1 230 ? 8.623 -7.378 -16.770 1.00 95.06 230 ASN A CA 1
ATOM 1860 C C . ASN A 1 230 ? 8.160 -6.870 -15.403 1.00 95.06 230 ASN A C 1
ATOM 1862 O O . ASN A 1 230 ? 7.536 -7.636 -14.672 1.00 95.06 230 ASN A O 1
ATOM 1866 N N . TRP A 1 231 ? 8.358 -5.578 -15.124 1.00 95.25 231 TRP A N 1
ATOM 1867 C CA . TRP A 1 231 ? 7.898 -4.954 -13.884 1.00 95.25 231 TRP A CA 1
ATOM 1868 C C . TRP A 1 231 ? 6.388 -5.118 -13.694 1.00 95.25 231 TRP A C 1
ATOM 1870 O O . TRP A 1 231 ? 5.944 -5.594 -12.652 1.00 95.25 231 TRP A O 1
ATOM 1880 N N . CYS A 1 232 ? 5.590 -4.835 -14.731 1.00 95.00 232 CYS A N 1
ATOM 1881 C CA . CYS A 1 232 ? 4.136 -4.994 -14.682 1.00 95.00 232 CYS A CA 1
ATOM 1882 C C . CYS A 1 232 ? 3.740 -6.427 -14.320 1.00 95.00 232 CYS A C 1
ATOM 1884 O O . CYS A 1 232 ? 2.884 -6.651 -13.470 1.00 95.00 232 CYS A O 1
ATOM 1886 N N . LYS A 1 233 ? 4.382 -7.419 -14.945 1.00 94.19 233 LYS A N 1
ATOM 1887 C CA . LYS A 1 233 ? 4.087 -8.832 -14.696 1.00 94.19 233 LYS A CA 1
ATOM 1888 C C . LYS A 1 233 ? 4.387 -9.242 -13.251 1.00 94.19 233 LYS A C 1
ATOM 1890 O O . LYS A 1 233 ? 3.650 -10.059 -12.707 1.00 94.19 233 LYS A O 1
ATOM 1895 N N . GLU A 1 234 ? 5.463 -8.724 -12.670 1.00 92.06 234 GLU A N 1
ATOM 1896 C CA . GLU A 1 234 ? 5.881 -9.026 -11.296 1.00 92.06 234 GLU A CA 1
ATOM 1897 C C . GLU A 1 234 ? 5.032 -8.293 -10.247 1.00 92.06 234 GLU A C 1
ATOM 1899 O O . GLU A 1 234 ? 4.858 -8.809 -9.146 1.00 92.06 234 GLU A O 1
ATOM 1904 N N . ASN A 1 235 ? 4.432 -7.158 -10.621 1.00 91.06 235 ASN A N 1
ATOM 1905 C CA . ASN A 1 235 ? 3.645 -6.303 -9.729 1.00 91.06 235 ASN A CA 1
ATOM 1906 C C . ASN A 1 235 ? 2.130 -6.357 -9.959 1.00 91.06 235 ASN A C 1
ATOM 1908 O O . ASN A 1 235 ? 1.388 -5.585 -9.370 1.00 91.06 235 ASN A O 1
ATOM 1912 N N . GLY A 1 236 ? 1.642 -7.278 -10.793 1.00 92.50 236 GLY A N 1
ATOM 1913 C CA . GLY A 1 236 ? 0.203 -7.493 -10.986 1.00 92.50 236 GLY A CA 1
ATOM 1914 C C . GLY A 1 236 ? -0.473 -6.535 -11.970 1.00 92.50 236 GLY A C 1
ATOM 1915 O O . GLY A 1 236 ? -1.701 -6.488 -12.016 1.00 92.50 236 GLY A O 1
ATOM 1916 N N . PHE A 1 237 ? 0.293 -5.836 -12.804 1.00 95.75 237 PHE A N 1
ATOM 1917 C CA . PHE A 1 237 ? -0.194 -4.943 -13.857 1.00 95.75 237 PHE A CA 1
ATOM 1918 C C . PHE A 1 237 ? -0.027 -5.544 -15.263 1.00 95.75 237 PHE A C 1
ATOM 1920 O O . PHE A 1 237 ? 0.606 -6.581 -15.489 1.00 95.75 237 PHE A O 1
ATOM 1927 N N . THR A 1 238 ? -0.594 -4.868 -16.258 1.00 96.69 238 THR A N 1
ATOM 1928 C CA . THR A 1 238 ? -0.330 -5.101 -17.679 1.00 96.69 238 THR A CA 1
ATOM 1929 C C . THR A 1 238 ? -0.174 -3.777 -18.411 1.00 96.69 238 THR A C 1
ATOM 1931 O O . THR A 1 238 ? -0.921 -2.842 -18.162 1.00 96.69 238 THR A O 1
ATOM 1934 N N . VAL A 1 239 ? 0.749 -3.718 -19.369 1.00 96.75 239 VAL A N 1
ATOM 1935 C CA . VAL A 1 239 ? 0.898 -2.551 -20.249 1.00 96.75 239 VAL A CA 1
ATOM 1936 C C . VAL A 1 239 ? -0.256 -2.518 -21.254 1.00 96.75 239 VAL A C 1
ATOM 1938 O O . VAL A 1 239 ? -0.529 -3.534 -21.904 1.00 96.75 239 VAL A O 1
ATOM 1941 N N . VAL A 1 240 ? -0.913 -1.367 -21.377 1.00 96.81 240 VAL A N 1
ATOM 1942 C CA . VAL A 1 240 ? -1.995 -1.082 -22.334 1.00 96.81 240 VAL A CA 1
ATOM 1943 C C . VAL A 1 240 ? -1.442 -0.332 -23.545 1.00 96.81 240 VAL A C 1
ATOM 1945 O O . VAL A 1 240 ? -1.606 -0.792 -24.678 1.00 96.81 240 VAL A O 1
ATOM 1948 N N . SER A 1 241 ? -0.725 0.765 -23.298 1.00 96.62 241 SER A N 1
ATOM 1949 C CA . SER A 1 241 ? -0.053 1.599 -24.304 1.00 96.62 241 SER A CA 1
ATOM 1950 C C . SER A 1 241 ? 1.354 1.956 -23.852 1.00 96.62 241 SER A C 1
ATOM 1952 O O . SER A 1 241 ? 1.654 1.968 -22.661 1.00 96.62 241 SER A O 1
ATOM 1954 N N . PHE A 1 242 ? 2.222 2.217 -24.825 1.00 95.94 242 PHE A N 1
ATOM 1955 C CA . PHE A 1 242 ? 3.588 2.660 -24.593 1.00 95.94 242 PHE A CA 1
ATOM 1956 C C . PHE A 1 242 ? 4.062 3.482 -25.787 1.00 95.94 242 PHE A C 1
ATOM 1958 O O . PHE A 1 242 ? 4.006 3.007 -26.926 1.00 95.94 242 PHE A O 1
ATOM 1965 N N . GLU A 1 243 ? 4.576 4.668 -25.504 1.00 94.12 243 GLU A N 1
ATOM 1966 C CA . GLU A 1 243 ? 5.310 5.524 -26.424 1.00 94.12 243 GLU A CA 1
ATOM 1967 C C . GLU A 1 243 ? 6.632 5.892 -25.750 1.00 94.12 243 GLU A C 1
ATOM 1969 O O . GLU A 1 243 ? 6.651 6.283 -24.589 1.00 94.12 243 GLU A O 1
ATOM 1974 N N . GLY A 1 244 ? 7.750 5.724 -26.450 1.00 89.81 244 GLY A N 1
ATOM 1975 C CA . GLY A 1 244 ? 9.067 6.005 -25.890 1.00 89.81 244 GLY A CA 1
ATOM 1976 C C . GLY A 1 244 ? 10.039 6.424 -26.974 1.00 89.81 244 GLY A C 1
ATOM 1977 O O . GLY A 1 244 ? 9.967 5.916 -28.097 1.00 89.81 244 GLY A O 1
ATOM 1978 N N . ASN A 1 245 ? 10.911 7.370 -26.647 1.00 89.06 245 ASN A N 1
ATOM 1979 C CA . ASN A 1 245 ? 11.900 7.900 -27.570 1.00 89.06 245 ASN A CA 1
ATOM 1980 C C . ASN A 1 245 ? 13.193 8.240 -26.829 1.00 89.06 245 ASN A C 1
ATOM 1982 O O . ASN A 1 245 ? 13.171 8.910 -25.798 1.00 89.06 245 ASN A O 1
ATOM 1986 N N . GLY A 1 246 ? 14.317 7.807 -27.387 1.00 81.31 246 GLY A N 1
ATOM 1987 C CA . GLY A 1 246 ? 15.638 8.155 -26.909 1.00 81.31 246 GLY A CA 1
ATOM 1988 C C . GLY A 1 246 ? 16.225 9.333 -27.680 1.00 81.31 246 GLY A C 1
ATOM 1989 O O . GLY A 1 246 ? 15.834 9.685 -28.794 1.00 81.31 246 GLY A O 1
ATOM 1990 N N . SER A 1 247 ? 17.211 9.977 -27.075 1.00 78.69 247 SER A N 1
ATOM 1991 C CA . SER A 1 247 ? 18.062 10.950 -27.745 1.00 78.69 247 SER A CA 1
ATOM 1992 C C . SER A 1 247 ? 19.489 10.863 -27.214 1.00 78.69 247 SER A C 1
ATOM 1994 O O . SER A 1 247 ? 19.733 10.407 -26.095 1.00 78.69 247 SER A O 1
ATOM 1996 N N . LYS A 1 248 ? 20.448 11.269 -28.053 1.00 71.31 248 LYS A N 1
ATOM 1997 C CA . LYS A 1 248 ? 21.858 11.419 -27.683 1.00 71.31 248 LYS A CA 1
ATOM 1998 C C . LYS A 1 248 ? 22.375 12.785 -28.125 1.00 71.31 248 LYS A C 1
ATOM 2000 O O . LYS A 1 248 ? 22.081 13.189 -29.256 1.00 71.31 248 LYS A O 1
ATOM 2005 N N . TYR A 1 249 ? 23.125 13.463 -27.258 1.00 60.09 249 TYR A N 1
ATOM 2006 C CA . TYR A 1 249 ? 23.679 14.804 -27.492 1.00 60.09 249 TYR A CA 1
ATOM 2007 C C . TYR A 1 249 ? 25.196 14.853 -27.299 1.00 60.09 249 TYR A C 1
ATOM 2009 O O . TYR A 1 249 ? 25.720 14.139 -26.413 1.00 60.09 249 TYR A O 1
#

Nearest PDB structures (foldseek):
  4pa0-assembly1_A  TM=3.646E-01  e=4.073E-01  Homo sapiens
  4ndj-assembly1_A-2  TM=3.208E-01  e=3.509E-01  Aequorea victoria
  2wmz-assembly1_B  TM=1.943E-01  e=9.780E+00  Escherichia coli K-12
  2xmn-assembly1_C  TM=2.034E-01  e=8.855E+00  Escherichia coli K-12

pLDDT: mean 84.21, std 12.26, range [48.94, 97.19]

Organism: NCBI:txid867

Foldseek 3Di:
DVLLLVQVLVCCQLPNPCCCQVPVVVQLVSCVVVVSDDNLLSVLSSLCSVLVVVVPCLPLLPCLPVQLVVSCVRSVDDSVSSSVNSVSVSVNSDPVNVCLRVVLLVQLVVLLQDKAKAKEKAWDWADDPNDTKIKIKIKIFIKHFADSVLQVVVCCPVDSRGSRDHSVRSNVVVRVVLRVQLNVLLVVVSVVLNVVNVVVVVVCVVPVDDDPDDDGDHNQNRPSVVSSQVVQVNNRMHTDDMDMDMDID

Sequence (249 aa):
MNQTIKKLEEIVEREGVDYLHDEPYEVYLELTDAKVCPKNIAGGILLVLLNEILYDNEDIADDIAAFTETISKECGLTKRISEYVACILASLYSEDNRRKWNGEQSEIEEFLSEDLDLDWYGSGYWYGNNAPIECNYDAHFTIRPKDTKLILNNLSSDLKITPLISCDELTILIEDQISDYLDRMFDDFLMEAENELNEFLDSSFEVFCPPDEYSPPSADDFNCLKHLKNWCKENGFTVVSFEGNGSKY

Mean predicted aligned error: 11.18 Å

Secondary structure (DSSP, 8-state):
-HHHHHHHHHHHHHH-TTHHHH-HHHHHHHHHHTT-S-HHHHHHHHHHHHTTTTTT-TTTTT-HHHHHHHHHHHS---HHHHHHHHHHHHHHT-HHHHHHHHHHHHHHHHHTTS-EEEEEEEEEEEEETTEEEEEEEEEEEEEEES-HHHHHHHHHHHS---TT--HHHHHHHHHHHHHHHHHHHHHHHHHHHHHHHHHHHHHHHHTT--S-S--PPPGGG--HHHHHHHHHHHHTEEEEEEEEEEEE-